Protein AF-A0A0Q9CVW4-F1 (afdb_monomer)

Mean predicted aligned error: 3.72 Å

Radius of gyration: 17.41 Å; Cα contacts (8 Å, |Δi|>4): 355; chains: 1; bounding box: 47×40×44 Å

Foldseek 3Di:
DDDAPLAQLLQLQDPAADPQWALVPQPDPVLSVNQCNSRHSVCLVCLLVDDDLADEDERLLLQQAWWADPVRHIGRPDPSSVPTPRDDPPIDGGGRPDPVRVVSNLVSLVSVLVSCVVSVNLLRAAYELAAFAQAAPVGHGDPNVSRVVSNVSSVVVVVSVVVRHPPLSYDYFDPVQQHWHCVQPVHTGSRHTDPVRVVRRVVSVCVSSPDPSD

Structure (mmCIF, N/CA/C/O backbone):
data_AF-A0A0Q9CVW4-F1
#
_entry.id   AF-A0A0Q9CVW4-F1
#
loop_
_atom_site.group_PDB
_atom_site.id
_atom_site.type_symbol
_atom_site.label_atom_id
_atom_site.label_alt_id
_atom_site.label_comp_id
_atom_site.label_asym_id
_atom_site.label_entity_id
_atom_site.label_seq_id
_atom_site.pdbx_PDB_ins_code
_atom_site.Cartn_x
_atom_site.Cartn_y
_atom_site.Cartn_z
_atom_site.occupancy
_atom_site.B_iso_or_equiv
_atom_site.auth_seq_id
_atom_site.auth_comp_id
_atom_site.auth_asym_id
_atom_site.auth_atom_id
_atom_site.pdbx_PDB_model_num
ATOM 1 N N . MET A 1 1 ? -0.433 -17.943 8.241 1.00 59.19 1 MET A N 1
ATOM 2 C CA . MET A 1 1 ? -0.611 -16.546 7.801 1.00 59.19 1 MET A CA 1
ATOM 3 C C . MET A 1 1 ? 0.328 -16.327 6.633 1.00 59.19 1 MET A C 1
ATOM 5 O O . MET A 1 1 ? 1.534 -16.403 6.838 1.00 59.19 1 MET A O 1
ATOM 9 N N . ASP A 1 2 ? -0.205 -16.178 5.422 1.00 78.44 2 ASP A N 1
ATOM 10 C CA . ASP A 1 2 ? 0.603 -15.714 4.290 1.00 78.44 2 ASP A CA 1
ATOM 11 C C . ASP A 1 2 ? 0.609 -14.181 4.290 1.00 78.44 2 ASP A C 1
ATOM 13 O O . ASP A 1 2 ? -0.355 -13.555 4.733 1.00 78.44 2 ASP A O 1
ATOM 17 N N . TYR A 1 3 ? 1.717 -13.582 3.866 1.00 79.69 3 TYR A N 1
ATOM 18 C CA . TYR A 1 3 ? 1.934 -12.140 3.942 1.00 79.69 3 TYR A CA 1
ATOM 19 C C . TYR A 1 3 ? 2.512 -11.618 2.629 1.00 79.69 3 TYR A C 1
ATOM 21 O O . TYR A 1 3 ? 3.632 -11.963 2.241 1.00 79.69 3 TYR A O 1
ATOM 29 N N . TYR A 1 4 ? 1.735 -10.768 1.961 1.00 83.25 4 TYR A N 1
ATOM 30 C CA . TYR A 1 4 ? 2.136 -10.027 0.772 1.00 83.25 4 TYR A CA 1
ATOM 31 C C . TYR A 1 4 ? 2.305 -8.569 1.169 1.00 83.25 4 TYR A C 1
ATOM 33 O O . TYR A 1 4 ? 1.362 -7.923 1.615 1.00 83.25 4 TYR A O 1
ATOM 41 N N . ALA A 1 5 ? 3.528 -8.075 1.052 1.00 84.06 5 ALA A N 1
ATOM 42 C CA . ALA A 1 5 ? 3.900 -6.727 1.446 1.00 84.06 5 ALA A CA 1
ATOM 43 C C . ALA A 1 5 ? 4.707 -6.077 0.337 1.00 84.06 5 ALA A C 1
ATOM 45 O O . ALA A 1 5 ? 5.211 -6.773 -0.549 1.00 84.06 5 ALA A O 1
ATOM 46 N N . ARG A 1 6 ? 4.873 -4.753 0.413 1.00 84.81 6 ARG A N 1
ATOM 47 C CA . ARG A 1 6 ? 5.715 -4.001 -0.522 1.00 84.81 6 ARG A CA 1
ATOM 48 C C . ARG A 1 6 ? 5.269 -4.137 -1.977 1.00 84.81 6 ARG A C 1
ATOM 50 O O . ARG A 1 6 ? 6.096 -4.045 -2.873 1.00 84.81 6 ARG A O 1
ATOM 57 N N . SER A 1 7 ? 3.972 -4.351 -2.192 1.00 91.50 7 SER A N 1
ATOM 58 C CA . SER A 1 7 ? 3.355 -4.475 -3.512 1.00 91.50 7 SER A CA 1
ATOM 59 C C . SER A 1 7 ? 2.153 -3.537 -3.591 1.00 91.50 7 SER A C 1
ATOM 61 O O . SER A 1 7 ? 1.152 -3.760 -2.914 1.00 91.50 7 SER A O 1
ATOM 63 N N . SER A 1 8 ? 2.255 -2.487 -4.406 1.00 95.62 8 SER A N 1
ATOM 64 C CA . SER A 1 8 ? 1.100 -1.697 -4.841 1.00 95.62 8 SER A CA 1
ATOM 65 C C . SER A 1 8 ? 0.103 -2.612 -5.548 1.00 95.62 8 SER A C 1
ATOM 67 O O . SER A 1 8 ? 0.512 -3.513 -6.283 1.00 95.62 8 SER A O 1
ATOM 69 N N . LEU A 1 9 ? -1.198 -2.358 -5.407 1.00 95.06 9 LEU A N 1
ATOM 70 C CA . LEU A 1 9 ? -2.226 -3.101 -6.132 1.00 95.06 9 LEU A CA 1
ATOM 71 C C . LEU A 1 9 ? -2.051 -2.978 -7.653 1.00 95.06 9 LEU A C 1
ATOM 73 O O . LEU A 1 9 ? -2.323 -3.928 -8.385 1.00 95.06 9 LEU A O 1
ATOM 77 N N . ALA A 1 10 ? -1.540 -1.833 -8.122 1.00 96.38 10 ALA A N 1
ATOM 78 C CA . ALA A 1 10 ? -1.204 -1.618 -9.525 1.00 96.38 10 ALA A CA 1
ATOM 79 C C . ALA A 1 10 ? -0.076 -2.555 -9.984 1.00 96.38 10 ALA A C 1
ATOM 81 O O . ALA A 1 10 ? -0.187 -3.195 -11.026 1.00 96.38 10 ALA A O 1
ATOM 82 N N . SER A 1 11 ? 0.994 -2.675 -9.188 1.00 96.75 11 SER A N 1
ATOM 83 C CA . SER A 1 11 ? 2.113 -3.569 -9.501 1.00 96.75 11 SER A CA 1
ATOM 84 C C . SER A 1 11 ? 1.713 -5.034 -9.377 1.00 96.75 11 SER A C 1
ATOM 86 O O . SER A 1 11 ? 1.996 -5.817 -10.282 1.00 96.75 11 SER A O 1
ATOM 88 N N . ALA A 1 12 ? 1.036 -5.407 -8.290 1.00 94.81 12 ALA A N 1
ATOM 89 C CA . ALA A 1 12 ? 0.674 -6.787 -7.990 1.00 94.81 12 ALA A CA 1
ATOM 90 C C . ALA A 1 12 ? -0.151 -7.422 -9.115 1.00 94.81 12 ALA A C 1
ATOM 92 O O . ALA A 1 12 ? 0.016 -8.606 -9.379 1.00 94.81 12 ALA A O 1
ATOM 93 N N . PHE A 1 13 ? -0.992 -6.634 -9.793 1.00 95.00 13 PHE A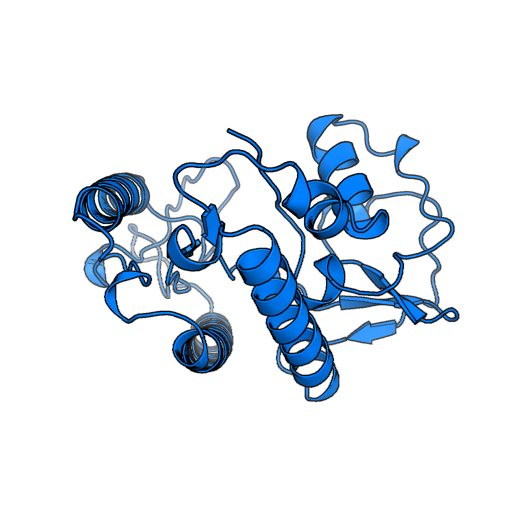 N 1
ATOM 94 C CA . PHE A 1 13 ? -1.906 -7.073 -10.854 1.00 95.00 13 PHE A CA 1
ATOM 95 C C . PHE A 1 13 ? -1.497 -6.647 -12.272 1.00 95.00 13 PHE A C 1
ATOM 97 O O . PHE A 1 13 ? -2.270 -6.848 -13.216 1.00 95.00 13 PHE A O 1
ATOM 104 N N . ALA A 1 14 ? -0.294 -6.093 -12.434 1.00 95.38 14 ALA A N 1
ATOM 105 C CA . ALA A 1 14 ? 0.301 -5.862 -13.745 1.00 95.38 14 ALA A CA 1
ATOM 106 C C . ALA A 1 14 ? 0.574 -7.191 -14.475 1.00 95.38 14 ALA A C 1
ATOM 108 O O . ALA A 1 14 ? 0.654 -8.257 -13.857 1.00 95.38 14 ALA A O 1
ATOM 109 N N . ASP A 1 15 ? 0.739 -7.125 -15.795 1.00 93.94 15 ASP A N 1
ATOM 110 C CA . ASP A 1 15 ? 0.910 -8.322 -16.628 1.00 93.94 15 ASP A CA 1
ATOM 111 C C . ASP A 1 15 ? 2.250 -9.028 -16.382 1.00 93.94 15 ASP A C 1
ATOM 113 O O . ASP A 1 15 ? 2.303 -10.260 -16.303 1.00 93.94 15 ASP A O 1
ATOM 117 N N . HIS A 1 16 ? 3.319 -8.258 -16.172 1.00 95.19 16 HIS A N 1
ATOM 118 C CA . HIS A 1 16 ? 4.644 -8.764 -15.817 1.00 95.19 16 HIS A CA 1
ATOM 119 C C . HIS A 1 16 ? 5.439 -7.755 -14.985 1.00 95.19 16 HIS A C 1
ATOM 121 O O . HIS A 1 16 ? 5.133 -6.562 -14.934 1.00 95.19 16 HIS A O 1
ATOM 127 N N . GLY A 1 17 ? 6.441 -8.259 -14.264 1.00 95.94 17 GLY A N 1
ATOM 128 C CA . GLY A 1 17 ? 7.356 -7.434 -13.482 1.00 95.94 17 GLY A CA 1
ATOM 129 C C . GLY A 1 17 ? 8.529 -6.896 -14.283 1.00 95.94 17 GLY A C 1
ATOM 130 O O . GLY A 1 17 ? 8.731 -7.261 -15.444 1.00 95.94 17 GLY A O 1
ATOM 131 N N . LEU A 1 18 ? 9.318 -6.060 -13.611 1.00 96.75 18 LEU A N 1
ATOM 132 C CA . LEU A 1 18 ? 10.600 -5.572 -14.115 1.00 96.75 18 LEU A CA 1
ATOM 133 C C . LEU A 1 18 ? 11.516 -6.729 -14.523 1.00 96.75 18 LEU A C 1
ATOM 135 O O . LEU A 1 18 ? 11.581 -7.754 -13.839 1.00 96.75 18 LEU A O 1
ATOM 139 N N . GLN A 1 19 ? 12.243 -6.546 -15.619 1.00 93.06 19 GLN A N 1
ATOM 140 C CA . GLN A 1 19 ? 13.220 -7.517 -16.111 1.00 93.06 19 GLN A CA 1
ATOM 141 C C . GLN A 1 19 ? 14.643 -7.194 -15.633 1.00 93.06 19 GLN A C 1
ATOM 143 O O . GLN A 1 19 ? 14.981 -6.041 -15.380 1.00 93.06 19 GLN A O 1
ATOM 148 N N . GLY A 1 20 ? 15.491 -8.223 -15.533 1.00 92.31 20 GLY A N 1
ATOM 149 C CA . GLY A 1 20 ? 16.923 -8.068 -15.235 1.00 92.31 20 GLY A CA 1
ATOM 150 C C . GLY A 1 20 ? 17.273 -7.763 -13.776 1.00 92.31 20 GLY A C 1
ATOM 151 O O . GLY A 1 20 ? 18.440 -7.546 -13.475 1.00 92.31 20 GLY A O 1
ATOM 152 N N . VAL A 1 21 ? 16.292 -7.763 -12.867 1.00 94.75 21 VAL A N 1
ATOM 153 C CA . VAL A 1 21 ? 16.537 -7.558 -11.433 1.00 94.75 21 VAL A CA 1
ATOM 154 C C . VAL A 1 21 ? 17.144 -8.819 -10.812 1.00 94.75 21 VAL A C 1
ATOM 156 O O . VAL A 1 21 ? 16.517 -9.878 -10.788 1.00 94.75 21 VAL A O 1
ATOM 159 N N . GLU A 1 22 ? 18.332 -8.687 -10.231 1.00 94.81 22 GLU A N 1
ATOM 160 C CA . GLU A 1 22 ? 19.063 -9.766 -9.569 1.00 94.81 22 GLU A CA 1
ATOM 161 C C . GLU A 1 22 ? 18.698 -9.825 -8.081 1.00 94.81 22 GLU A C 1
ATOM 163 O O . GLU A 1 22 ? 19.423 -9.358 -7.202 1.00 94.81 22 GLU A O 1
ATOM 168 N N . THR A 1 23 ? 17.553 -10.425 -7.756 1.00 94.19 23 THR A N 1
ATOM 169 C CA . THR A 1 23 ? 17.071 -10.503 -6.362 1.00 94.19 23 THR A CA 1
ATOM 170 C C . THR A 1 23 ? 17.942 -11.386 -5.466 1.00 94.19 23 THR A C 1
ATOM 172 O O . THR A 1 23 ? 17.916 -11.264 -4.237 1.00 94.19 23 THR A O 1
ATOM 175 N N . SER A 1 24 ? 18.777 -12.245 -6.062 1.00 93.19 24 SER A N 1
ATOM 176 C CA . SER A 1 24 ? 19.736 -13.097 -5.353 1.00 93.19 24 SER A CA 1
ATOM 177 C C . SER A 1 24 ? 20.740 -12.309 -4.498 1.00 93.19 24 SER A C 1
ATOM 179 O O . SER A 1 24 ? 21.275 -12.865 -3.532 1.00 93.19 24 SER A O 1
ATOM 181 N N . THR A 1 25 ? 20.932 -11.017 -4.785 1.00 92.69 25 THR A N 1
ATOM 182 C CA . THR A 1 25 ? 21.841 -10.129 -4.051 1.00 92.69 25 THR A CA 1
ATOM 183 C C . THR A 1 25 ? 21.220 -9.556 -2.776 1.00 92.69 25 THR A C 1
ATOM 185 O O . THR A 1 25 ? 21.946 -9.141 -1.875 1.00 92.69 25 THR A O 1
ATOM 188 N N . ILE A 1 26 ? 19.891 -9.634 -2.619 1.00 94.88 26 ILE A N 1
ATOM 189 C CA . ILE A 1 26 ? 19.178 -9.234 -1.398 1.00 94.88 26 ILE A CA 1
ATOM 190 C C . ILE A 1 26 ? 19.474 -10.263 -0.291 1.00 94.88 26 ILE A C 1
ATOM 192 O O . ILE A 1 26 ? 18.988 -11.398 -0.387 1.00 94.88 26 ILE A O 1
ATOM 196 N N . PRO A 1 27 ? 20.222 -9.925 0.782 1.00 93.25 27 PRO A N 1
ATOM 197 C CA . PRO A 1 27 ? 20.704 -10.930 1.736 1.00 93.25 27 PRO A CA 1
ATOM 198 C C . PRO A 1 27 ? 19.592 -11.551 2.579 1.00 93.25 27 PRO A C 1
ATOM 200 O O . PRO A 1 27 ? 19.642 -12.733 2.908 1.00 93.25 27 PRO A O 1
ATOM 203 N N . SER A 1 28 ? 18.578 -10.759 2.936 1.00 94.88 28 SER A N 1
ATOM 204 C CA . SER A 1 28 ? 17.452 -11.229 3.738 1.00 94.88 28 SER A CA 1
ATOM 205 C C . SER A 1 28 ? 16.512 -12.084 2.882 1.00 94.88 28 SER A C 1
ATOM 207 O O . SER A 1 28 ? 15.892 -11.555 1.954 1.00 94.88 28 SER A O 1
ATOM 209 N N . PRO A 1 29 ? 16.309 -13.377 3.211 1.00 93.94 29 PRO A N 1
ATOM 210 C CA . PRO A 1 29 ? 15.397 -14.236 2.458 1.00 93.94 29 PRO A CA 1
ATOM 211 C C . PRO A 1 29 ? 13.956 -13.722 2.479 1.00 93.94 29 PRO A C 1
ATOM 213 O O . PRO A 1 29 ? 13.207 -13.929 1.531 1.00 93.94 29 PRO A O 1
ATOM 216 N N . PHE A 1 30 ? 13.558 -13.053 3.564 1.00 92.44 30 PHE A N 1
ATOM 217 C CA . PHE A 1 30 ? 12.243 -12.432 3.666 1.00 92.44 30 PHE A CA 1
ATOM 218 C C . PHE A 1 30 ? 12.100 -11.264 2.685 1.00 92.44 30 PHE A C 1
ATOM 220 O O . PHE A 1 30 ? 11.143 -11.234 1.919 1.00 92.44 30 PHE A O 1
ATOM 227 N N . GLN A 1 31 ? 13.073 -10.350 2.660 1.00 94.12 31 GLN A N 1
ATOM 228 C CA . GLN A 1 31 ? 13.077 -9.209 1.740 1.00 94.12 31 GLN A CA 1
ATOM 229 C C . GLN A 1 31 ? 13.141 -9.639 0.280 1.00 94.12 31 GLN A C 1
ATOM 231 O O . GLN A 1 31 ? 12.387 -9.125 -0.540 1.00 94.12 31 GLN A O 1
ATOM 236 N N . ARG A 1 32 ? 13.971 -10.640 -0.017 1.00 95.38 32 ARG A N 1
ATOM 237 C CA . ARG A 1 32 ? 14.065 -11.240 -1.345 1.00 95.38 32 ARG A CA 1
ATOM 238 C C . ARG A 1 32 ? 12.718 -11.779 -1.815 1.00 95.38 32 ARG A C 1
ATOM 240 O O . ARG A 1 32 ? 12.245 -11.378 -2.868 1.00 95.38 32 ARG A O 1
ATOM 247 N N . ARG A 1 33 ? 12.049 -12.589 -0.982 1.00 93.81 33 ARG A N 1
ATOM 248 C CA . ARG A 1 33 ? 10.714 -13.120 -1.299 1.00 93.81 33 ARG A CA 1
ATOM 249 C C . ARG A 1 33 ? 9.677 -12.026 -1.545 1.00 93.81 33 ARG A C 1
ATOM 251 O O . ARG A 1 33 ? 8.788 -12.247 -2.355 1.00 93.81 33 ARG A O 1
ATOM 258 N N . MET A 1 34 ? 9.752 -10.882 -0.859 1.00 93.50 34 MET A N 1
ATOM 259 C CA . MET A 1 34 ? 8.837 -9.764 -1.130 1.00 93.50 34 MET A CA 1
ATOM 260 C C . MET A 1 34 ? 9.035 -9.215 -2.547 1.00 93.50 34 MET A C 1
ATOM 262 O O . MET A 1 34 ? 8.057 -9.053 -3.271 1.00 93.50 34 MET A O 1
ATOM 266 N N . VAL A 1 35 ? 10.287 -8.987 -2.954 1.00 95.56 35 VAL A N 1
ATOM 267 C CA . VAL A 1 35 ? 10.609 -8.491 -4.301 1.00 95.56 35 VAL A CA 1
ATOM 268 C C . VAL A 1 35 ? 10.252 -9.529 -5.364 1.00 95.56 35 VAL A C 1
ATOM 270 O O . VAL A 1 35 ? 9.582 -9.193 -6.335 1.00 95.56 35 VAL A O 1
ATOM 273 N N . ASP A 1 36 ? 10.611 -10.797 -5.149 1.00 95.06 36 ASP A N 1
ATOM 274 C CA . ASP A 1 36 ? 10.265 -11.891 -6.064 1.00 95.06 36 ASP A CA 1
ATOM 275 C C . ASP A 1 36 ? 8.746 -12.010 -6.250 1.00 95.06 36 ASP A C 1
ATOM 277 O O . ASP A 1 36 ? 8.269 -12.164 -7.371 1.00 95.06 36 ASP A O 1
ATOM 281 N N . ARG A 1 37 ? 7.966 -11.891 -5.165 1.00 93.88 37 ARG A N 1
ATOM 282 C CA . ARG A 1 37 ? 6.496 -11.940 -5.214 1.00 93.88 37 ARG A CA 1
ATOM 283 C C . ARG A 1 37 ? 5.899 -10.801 -6.037 1.00 93.88 37 ARG A C 1
ATOM 285 O O . ARG A 1 37 ? 5.002 -11.064 -6.841 1.00 93.88 37 ARG A O 1
ATOM 292 N N . ASP A 1 38 ? 6.395 -9.578 -5.856 1.00 95.75 38 ASP A N 1
ATOM 293 C CA . ASP A 1 38 ? 5.939 -8.404 -6.609 1.00 95.75 38 ASP A CA 1
ATOM 294 C C . ASP A 1 38 ? 6.323 -8.504 -8.092 1.00 95.75 38 ASP A C 1
ATOM 296 O O . ASP A 1 38 ? 5.467 -8.351 -8.961 1.00 95.75 38 ASP A O 1
ATOM 300 N N . LEU A 1 39 ? 7.581 -8.823 -8.412 1.00 95.62 39 LEU A N 1
ATOM 301 C CA . LEU A 1 39 ? 8.049 -8.911 -9.801 1.00 95.62 39 LEU A CA 1
ATOM 302 C C . LEU A 1 39 ? 7.475 -10.132 -10.536 1.00 95.62 39 LEU A C 1
ATOM 304 O O . LEU A 1 39 ? 7.091 -10.039 -11.700 1.00 95.62 39 LEU A O 1
ATOM 308 N N . GLY A 1 40 ? 7.342 -11.265 -9.850 1.00 95.00 40 GLY A N 1
ATOM 309 C CA . GLY A 1 40 ? 6.750 -12.485 -10.399 1.00 95.00 40 GLY A CA 1
ATOM 310 C C . GLY A 1 40 ? 5.221 -12.460 -10.485 1.00 95.00 40 GLY A C 1
ATOM 311 O O . GLY A 1 40 ? 4.636 -13.389 -11.045 1.00 95.00 40 GLY A O 1
ATOM 312 N N . LYS A 1 41 ? 4.568 -11.410 -9.960 1.00 94.25 41 LYS A N 1
ATOM 313 C CA . LYS A 1 41 ? 3.101 -11.248 -9.928 1.00 94.25 41 LYS A CA 1
ATOM 314 C C . LYS A 1 41 ? 2.396 -12.431 -9.258 1.00 94.25 41 LYS A C 1
ATOM 316 O O . LYS A 1 41 ? 1.326 -12.864 -9.678 1.00 94.25 41 LYS A O 1
ATOM 321 N N . HIS A 1 42 ? 3.023 -12.965 -8.213 1.00 87.31 42 HIS A N 1
ATOM 322 C CA . HIS A 1 42 ? 2.585 -14.194 -7.553 1.00 87.31 42 HIS A CA 1
ATOM 323 C C . HIS A 1 42 ? 1.225 -14.040 -6.872 1.00 87.31 42 HIS A C 1
ATOM 325 O O . HIS A 1 42 ? 0.410 -14.947 -6.945 1.00 87.31 42 HIS A O 1
ATOM 331 N N . PHE A 1 43 ? 0.935 -12.867 -6.298 1.00 82.00 43 PHE A N 1
ATOM 332 C CA . PHE A 1 43 ? -0.280 -12.656 -5.507 1.00 82.00 43 PHE A CA 1
ATOM 333 C C . PHE A 1 43 ? -1.569 -13.098 -6.215 1.00 82.00 43 PHE A C 1
ATOM 335 O O . PHE A 1 43 ? -2.365 -13.821 -5.628 1.00 82.00 43 PHE A O 1
ATOM 342 N N . TRP A 1 44 ? -1.788 -12.686 -7.467 1.00 79.75 44 TRP A N 1
ATOM 343 C CA . TRP A 1 44 ? -3.023 -13.046 -8.168 1.00 79.75 44 TRP A CA 1
ATOM 344 C C . TRP A 1 44 ? -2.981 -14.439 -8.788 1.00 79.75 44 TRP A C 1
ATOM 346 O O . TRP A 1 44 ? -4.023 -15.077 -8.890 1.00 79.75 44 TRP A O 1
ATOM 356 N N . ARG A 1 45 ? -1.793 -14.926 -9.167 1.00 82.19 45 ARG A N 1
ATOM 357 C CA . ARG A 1 45 ? -1.613 -16.296 -9.669 1.00 82.19 45 ARG A CA 1
ATOM 358 C C . ARG A 1 45 ? -1.931 -17.323 -8.589 1.00 82.19 45 ARG A C 1
ATOM 360 O O . ARG A 1 45 ? -2.564 -18.330 -8.878 1.00 82.19 45 ARG A O 1
ATOM 367 N N . ASP A 1 46 ? -1.549 -17.012 -7.357 1.00 83.88 46 ASP A N 1
ATOM 368 C CA . ASP A 1 46 ? -1.734 -17.883 -6.205 1.00 83.88 46 ASP A CA 1
ATOM 369 C C . ASP A 1 46 ? -3.138 -17.716 -5.587 1.00 83.88 46 ASP A C 1
ATOM 371 O O . ASP A 1 46 ? -3.573 -18.570 -4.818 1.00 83.88 46 ASP A O 1
ATOM 375 N N . LEU A 1 47 ? -3.883 -16.649 -5.930 1.00 82.12 47 LEU A N 1
ATOM 376 C CA . LEU A 1 47 ? -5.171 -16.309 -5.302 1.00 82.12 47 LEU A CA 1
ATOM 377 C C . LEU A 1 47 ? -6.225 -17.416 -5.442 1.00 82.12 47 LEU A C 1
ATOM 379 O O . LEU A 1 47 ? -7.028 -17.600 -4.530 1.00 82.12 47 LEU A O 1
ATOM 383 N N . ALA A 1 48 ? -6.211 -18.164 -6.548 1.00 80.31 48 ALA A N 1
ATOM 384 C CA . ALA A 1 48 ? -7.123 -19.288 -6.771 1.00 80.31 48 ALA A CA 1
ATOM 385 C C . ALA A 1 48 ? -6.932 -20.425 -5.748 1.00 80.31 48 ALA A C 1
ATOM 387 O O . ALA A 1 48 ? -7.892 -21.116 -5.408 1.00 80.31 48 ALA A O 1
ATOM 388 N N . ASP A 1 49 ? -5.716 -20.579 -5.223 1.00 85.75 49 ASP A N 1
ATOM 389 C CA . ASP A 1 49 ? -5.355 -21.622 -4.262 1.00 85.75 49 ASP A CA 1
ATOM 390 C C . ASP A 1 49 ? -5.405 -21.124 -2.805 1.00 85.75 49 ASP A C 1
ATOM 392 O O . ASP A 1 49 ? -5.254 -21.906 -1.860 1.00 85.75 49 ASP A O 1
ATOM 396 N N . VAL A 1 50 ? -5.646 -19.825 -2.587 1.00 85.94 50 VAL A N 1
ATOM 397 C CA . VAL A 1 50 ? -5.684 -19.229 -1.247 1.00 85.94 50 VAL A CA 1
ATOM 398 C C . VAL A 1 50 ? -6.870 -19.764 -0.447 1.00 85.94 50 VAL A C 1
ATOM 400 O O . VAL A 1 50 ? -8.036 -19.505 -0.739 1.00 85.94 50 VAL A O 1
ATOM 403 N N . GLN A 1 51 ? -6.557 -20.440 0.658 1.00 86.62 51 GLN A N 1
ATOM 404 C CA . GLN A 1 51 ? -7.511 -20.777 1.712 1.00 86.62 51 GLN A CA 1
ATOM 405 C C . GLN A 1 51 ? -7.319 -19.809 2.882 1.00 86.62 51 GLN A C 1
ATOM 407 O O . GLN A 1 51 ? -6.383 -19.947 3.670 1.00 86.62 51 GLN A O 1
ATOM 412 N N . ALA A 1 52 ? -8.186 -18.802 2.979 1.00 88.56 52 ALA A N 1
ATOM 413 C CA . ALA A 1 52 ? -8.128 -17.795 4.037 1.00 88.56 52 ALA A CA 1
ATOM 414 C C . ALA A 1 52 ? -9.520 -17.478 4.582 1.00 88.56 52 ALA A C 1
ATOM 416 O O . ALA A 1 52 ? -10.445 -17.281 3.799 1.00 88.56 52 ALA A O 1
ATOM 417 N N . ASP A 1 53 ? -9.670 -17.366 5.901 1.00 90.38 53 ASP A N 1
ATOM 418 C CA . ASP A 1 53 ? -10.917 -16.901 6.538 1.00 90.38 53 ASP A CA 1
ATOM 419 C C . ASP A 1 53 ? -11.118 -15.383 6.366 1.00 90.38 53 ASP A C 1
ATOM 421 O O . ASP A 1 53 ? -12.244 -14.863 6.322 1.00 90.38 53 ASP A O 1
ATOM 425 N N . VAL A 1 54 ? -9.994 -14.668 6.250 1.00 92.81 54 VAL A N 1
ATOM 426 C CA . VAL A 1 54 ? -9.897 -13.211 6.166 1.00 92.81 54 VAL A CA 1
ATOM 427 C C . VAL A 1 54 ? -8.724 -12.829 5.264 1.00 92.81 54 VAL A C 1
ATOM 429 O O . VAL A 1 54 ? -7.636 -13.389 5.384 1.00 92.81 54 VAL A O 1
ATOM 432 N N . ILE A 1 55 ? -8.934 -11.840 4.399 1.00 94.06 55 ILE A N 1
ATOM 433 C CA . ILE A 1 55 ? -7.902 -11.198 3.581 1.00 94.06 55 ILE A CA 1
ATOM 434 C C . ILE A 1 55 ? -7.848 -9.733 3.992 1.00 94.06 55 ILE A C 1
ATOM 436 O O . ILE A 1 55 ? -8.787 -8.987 3.730 1.00 94.06 55 ILE A O 1
ATOM 440 N N . VAL A 1 56 ? -6.761 -9.313 4.635 1.00 95.88 56 VAL A N 1
ATOM 441 C CA . VAL A 1 56 ? -6.579 -7.907 5.009 1.00 95.88 56 VAL A CA 1
ATOM 442 C C . VAL A 1 56 ? -5.897 -7.160 3.867 1.00 95.88 56 VAL A C 1
ATOM 444 O O . VAL A 1 56 ? -4.800 -7.529 3.458 1.00 95.88 56 VAL A O 1
ATOM 447 N N . VAL A 1 57 ? -6.539 -6.102 3.374 1.00 96.50 57 VAL A N 1
ATOM 448 C CA . VAL A 1 57 ? -5.986 -5.188 2.368 1.00 96.50 57 VAL A CA 1
ATOM 449 C C . VAL A 1 57 ? -5.600 -3.883 3.049 1.00 96.50 57 VAL A C 1
ATOM 451 O O . VAL A 1 57 ? -6.451 -3.202 3.621 1.00 96.50 57 VAL A O 1
ATOM 454 N N . ASP A 1 58 ? -4.323 -3.527 2.966 1.00 96.44 58 ASP A N 1
ATOM 455 C CA . ASP A 1 58 ? -3.771 -2.266 3.456 1.00 96.44 58 ASP A CA 1
ATOM 456 C C . ASP A 1 58 ? -3.172 -1.497 2.273 1.00 96.44 58 ASP A C 1
ATOM 458 O O . ASP A 1 58 ? -2.387 -2.047 1.503 1.00 96.44 58 ASP A O 1
ATOM 462 N N . LEU A 1 59 ? -3.564 -0.232 2.112 1.00 97.31 59 LEU A N 1
ATOM 463 C CA . LEU A 1 59 ? -3.125 0.617 1.003 1.00 97.31 59 LEU A CA 1
ATOM 464 C C . LEU A 1 59 ? -1.928 1.511 1.361 1.00 97.31 59 LEU A C 1
ATOM 466 O O . LEU A 1 59 ? -1.552 2.382 0.579 1.00 97.31 59 LEU A O 1
ATOM 470 N N . VAL A 1 60 ? -1.308 1.333 2.530 1.00 94.00 60 VAL A N 1
ATOM 471 C CA . VAL A 1 60 ? -0.208 2.191 2.992 1.00 94.00 60 VAL A CA 1
ATOM 472 C C . VAL A 1 60 ? 0.995 2.194 2.043 1.00 94.00 60 VAL A C 1
ATOM 474 O O . VAL A 1 60 ? 1.646 3.227 1.882 1.00 94.00 60 VAL A O 1
ATOM 477 N N . ASP A 1 61 ? 1.274 1.066 1.386 1.00 92.94 61 ASP A N 1
ATOM 478 C CA . ASP A 1 61 ? 2.410 0.910 0.471 1.00 92.94 61 ASP A CA 1
ATOM 479 C C . ASP A 1 61 ? 2.158 1.542 -0.914 1.00 92.94 61 ASP A C 1
ATOM 481 O O . ASP A 1 61 ? 3.110 1.761 -1.663 1.00 92.94 61 ASP A O 1
ATOM 485 N N . GLU A 1 62 ? 0.928 1.974 -1.226 1.00 96.44 62 GLU A N 1
ATOM 486 C CA . GLU A 1 62 ? 0.634 2.765 -2.437 1.00 96.44 62 GLU A CA 1
ATOM 487 C C . GLU A 1 62 ? 1.421 4.087 -2.474 1.00 96.44 62 GLU A C 1
ATOM 489 O O . GLU A 1 62 ? 1.660 4.664 -3.536 1.00 96.44 62 GLU A O 1
ATOM 494 N N . ARG A 1 63 ? 1.930 4.525 -1.313 1.00 94.31 63 ARG A N 1
ATOM 495 C CA . ARG A 1 63 ? 2.856 5.656 -1.155 1.00 94.31 63 ARG A CA 1
ATOM 496 C C . ARG A 1 63 ? 4.126 5.572 -2.000 1.00 94.31 63 ARG A C 1
ATOM 498 O O . ARG A 1 63 ? 4.806 6.581 -2.169 1.00 94.31 63 ARG A O 1
ATOM 505 N N . TYR A 1 64 ? 4.509 4.378 -2.448 1.00 95.06 64 TYR A N 1
ATOM 506 C CA . TYR A 1 64 ? 5.757 4.181 -3.180 1.00 95.06 64 TYR A CA 1
ATOM 507 C C . TYR A 1 64 ? 5.641 4.585 -4.655 1.00 95.06 64 TYR A C 1
ATOM 509 O O . TYR A 1 64 ? 6.625 5.064 -5.232 1.00 95.06 64 TYR A O 1
ATOM 517 N N . GLY A 1 65 ? 4.443 4.480 -5.237 1.00 96.81 65 GLY A N 1
ATOM 518 C CA . GLY A 1 65 ? 4.224 4.658 -6.669 1.00 96.81 65 GLY A CA 1
ATOM 519 C C . GLY A 1 65 ? 4.670 3.410 -7.422 1.00 96.81 65 GLY A C 1
ATOM 520 O O . GLY A 1 65 ? 4.576 2.306 -6.887 1.00 96.81 65 GLY A O 1
ATOM 521 N N . LEU A 1 66 ? 5.173 3.578 -8.645 1.00 98.19 66 LEU A N 1
ATOM 522 C CA . LEU A 1 66 ? 5.623 2.462 -9.484 1.00 98.19 66 LEU A CA 1
ATOM 523 C C . LEU A 1 66 ? 6.965 2.767 -10.151 1.00 98.19 66 LEU A C 1
ATOM 525 O O . LEU A 1 66 ? 7.301 3.925 -10.407 1.00 98.19 66 LEU A O 1
ATOM 529 N N . LEU A 1 67 ? 7.704 1.709 -10.459 1.00 97.88 67 LEU A N 1
ATOM 530 C CA . LEU A 1 67 ? 8.756 1.687 -11.467 1.00 97.88 67 LEU A CA 1
ATOM 531 C C . LEU A 1 67 ? 8.233 0.951 -12.692 1.00 97.88 67 LEU A C 1
ATOM 533 O O . LEU A 1 67 ? 7.559 -0.070 -12.546 1.00 97.88 67 LEU A O 1
ATOM 537 N N . VAL A 1 68 ? 8.569 1.462 -13.871 1.00 97.69 68 VAL A N 1
ATOM 538 C CA . VAL A 1 68 ? 8.200 0.877 -15.158 1.00 97.69 68 VAL A CA 1
ATOM 539 C C . VAL A 1 68 ? 9.441 0.783 -16.042 1.00 97.69 68 VAL A C 1
ATOM 541 O O . VAL A 1 68 ? 10.170 1.767 -16.169 1.00 97.69 68 VAL A O 1
ATOM 544 N N . ASP A 1 69 ? 9.700 -0.388 -16.622 1.00 95.69 69 ASP A N 1
ATOM 545 C CA . ASP A 1 69 ? 10.793 -0.582 -17.585 1.00 95.69 69 ASP A CA 1
ATOM 546 C C . ASP A 1 69 ? 10.361 -0.310 -19.041 1.00 95.69 69 ASP A C 1
ATOM 548 O O . ASP A 1 69 ? 9.188 -0.077 -19.343 1.00 95.69 69 ASP A O 1
ATOM 552 N N . ASP A 1 70 ? 11.320 -0.333 -19.968 1.00 92.38 70 ASP A N 1
ATOM 553 C CA . ASP A 1 70 ? 11.106 -0.116 -21.407 1.00 92.38 70 ASP A CA 1
ATOM 554 C C . ASP A 1 70 ? 10.230 -1.197 -22.070 1.00 92.38 70 ASP A C 1
ATOM 556 O O . ASP A 1 70 ? 9.685 -0.997 -23.157 1.00 92.38 70 ASP A O 1
ATOM 560 N N . ARG A 1 71 ? 10.043 -2.332 -21.391 1.00 91.69 71 ARG A N 1
ATOM 561 C CA . ARG A 1 71 ? 9.181 -3.449 -21.790 1.00 91.69 71 ARG A CA 1
ATOM 562 C C . ARG A 1 71 ? 7.835 -3.418 -21.074 1.00 91.69 71 ARG A C 1
ATOM 564 O O . ARG A 1 71 ? 7.107 -4.409 -21.122 1.00 91.69 71 ARG A O 1
ATOM 571 N N . SER A 1 72 ? 7.482 -2.301 -20.433 1.00 93.69 72 SER A N 1
ATOM 572 C CA . SER A 1 72 ? 6.239 -2.129 -19.666 1.00 93.69 72 SER A CA 1
ATOM 573 C C . SER A 1 72 ? 6.100 -3.070 -18.459 1.00 93.69 72 SER A C 1
ATOM 575 O O . SER A 1 72 ? 4.994 -3.269 -17.958 1.00 93.69 72 SER A O 1
ATOM 577 N N . GLY A 1 73 ? 7.199 -3.656 -17.983 1.00 96.44 73 GLY A N 1
ATOM 578 C CA . GLY A 1 73 ? 7.245 -4.369 -16.712 1.00 96.44 73 GLY A CA 1
ATOM 579 C C . GLY A 1 73 ? 7.069 -3.392 -15.558 1.00 96.44 73 GLY A C 1
ATOM 580 O O . GLY A 1 73 ? 7.563 -2.270 -15.622 1.00 96.44 73 GLY A O 1
ATOM 581 N N . VAL A 1 74 ? 6.358 -3.803 -14.505 1.00 97.56 74 VAL A N 1
ATOM 582 C CA . VAL A 1 74 ? 6.014 -2.925 -13.373 1.00 97.56 74 VAL A CA 1
ATOM 583 C C . VAL A 1 74 ? 6.561 -3.484 -12.064 1.00 97.56 74 VAL A C 1
ATOM 585 O O . VAL A 1 74 ? 6.465 -4.684 -11.811 1.00 97.56 74 VAL A O 1
ATOM 588 N N . GLY A 1 75 ? 7.096 -2.626 -11.201 1.00 97.25 75 GLY A N 1
ATOM 589 C CA . GLY A 1 75 ? 7.497 -2.990 -9.842 1.00 97.25 75 GLY A CA 1
ATOM 590 C C . GLY A 1 75 ? 7.175 -1.890 -8.841 1.00 97.25 75 GLY A C 1
ATOM 591 O O . GLY A 1 75 ? 7.198 -0.704 -9.166 1.00 97.25 75 GLY A O 1
ATOM 592 N N . THR A 1 76 ? 6.897 -2.265 -7.600 1.00 97.38 76 THR A N 1
ATOM 593 C CA . THR A 1 76 ? 6.745 -1.314 -6.498 1.00 97.38 76 THR A CA 1
ATOM 594 C C . THR A 1 76 ? 8.139 -0.924 -5.998 1.00 97.38 76 THR A C 1
ATOM 596 O O . THR A 1 76 ? 8.890 -1.821 -5.611 1.00 97.38 76 THR A O 1
ATOM 599 N N . PRO A 1 77 ? 8.517 0.374 -5.952 1.00 96.50 77 PRO A N 1
ATOM 600 C CA . PRO A 1 77 ? 9.845 0.830 -5.519 1.00 96.50 77 PRO A CA 1
ATOM 601 C C . PRO A 1 77 ? 10.029 0.708 -3.999 1.00 96.50 77 PRO A C 1
ATOM 603 O O . PRO A 1 77 ? 10.205 1.689 -3.276 1.00 96.50 77 PRO A O 1
ATOM 606 N N . SER A 1 78 ? 9.973 -0.523 -3.502 1.00 94.69 78 SER A N 1
ATOM 607 C CA . SER A 1 78 ? 10.304 -0.869 -2.130 1.00 94.69 78 SER A CA 1
ATOM 608 C C . SER A 1 78 ? 11.790 -0.641 -1.869 1.00 94.69 78 SER A C 1
ATOM 610 O O . SER A 1 78 ? 12.620 -0.679 -2.778 1.00 94.69 78 SER A O 1
ATOM 612 N N . ALA A 1 79 ? 12.153 -0.414 -0.608 1.00 92.75 79 ALA A N 1
ATOM 613 C CA . ALA A 1 79 ? 13.552 -0.200 -0.250 1.00 92.75 79 ALA A CA 1
ATOM 614 C C . ALA A 1 79 ? 14.410 -1.449 -0.527 1.00 92.75 79 ALA A C 1
ATOM 616 O O . ALA A 1 79 ? 15.622 -1.351 -0.693 1.00 92.75 79 ALA A O 1
ATOM 617 N N . GLU A 1 80 ? 13.793 -2.626 -0.525 1.00 94.19 80 GLU A N 1
ATOM 618 C CA . GLU A 1 80 ? 14.383 -3.902 -0.903 1.00 94.19 80 GLU A CA 1
ATOM 619 C C . GLU A 1 80 ? 14.656 -3.969 -2.403 1.00 94.19 80 GLU A C 1
ATOM 621 O O . GLU A 1 80 ? 15.788 -4.250 -2.788 1.00 94.19 80 GLU A O 1
ATOM 626 N N . LEU A 1 81 ? 13.648 -3.658 -3.230 1.00 95.38 81 LEU A N 1
ATOM 627 C CA . LEU A 1 81 ? 13.805 -3.629 -4.681 1.00 95.38 81 LEU A CA 1
ATOM 628 C C . LEU A 1 81 ? 14.892 -2.636 -5.067 1.00 95.38 81 LEU A C 1
ATOM 630 O O . LEU A 1 81 ? 15.796 -3.019 -5.782 1.00 95.38 81 LEU A O 1
ATOM 634 N N . LEU A 1 82 ? 14.859 -1.407 -4.543 1.00 94.00 82 LEU A N 1
ATOM 635 C CA . LEU A 1 82 ? 15.817 -0.346 -4.888 1.00 94.00 82 LEU A CA 1
ATOM 636 C C . LEU A 1 82 ? 17.272 -0.636 -4.475 1.00 94.00 82 LEU A C 1
ATOM 638 O O . LEU A 1 82 ? 18.166 0.116 -4.855 1.00 94.00 82 LEU A O 1
ATOM 642 N N . ARG A 1 83 ? 17.516 -1.679 -3.674 1.00 91.06 83 ARG A N 1
ATOM 643 C CA . ARG A 1 83 ? 18.861 -2.142 -3.297 1.00 91.06 83 ARG A CA 1
ATOM 644 C C . ARG A 1 83 ? 19.294 -3.404 -4.041 1.00 91.06 83 ARG A C 1
ATOM 646 O O . ARG A 1 83 ? 20.407 -3.862 -3.806 1.00 91.06 83 ARG A O 1
ATOM 653 N N . ALA A 1 84 ? 18.420 -3.994 -4.854 1.00 93.56 84 ALA A N 1
ATOM 654 C CA . ALA A 1 84 ? 18.776 -5.132 -5.685 1.00 93.56 84 ALA A CA 1
ATOM 655 C C . ALA A 1 84 ? 19.755 -4.703 -6.785 1.00 93.56 84 ALA A C 1
ATOM 657 O O . ALA A 1 84 ? 19.742 -3.555 -7.233 1.00 93.56 84 ALA A O 1
ATOM 658 N N . ASP A 1 85 ? 20.573 -5.644 -7.245 1.00 93.38 85 ASP A N 1
ATOM 659 C CA . ASP A 1 85 ? 21.430 -5.408 -8.405 1.00 93.38 85 ASP A CA 1
ATOM 660 C C . ASP A 1 85 ? 20.642 -5.634 -9.706 1.00 93.38 85 ASP A C 1
ATOM 662 O O . ASP A 1 85 ? 19.527 -6.161 -9.704 1.00 93.38 85 ASP A O 1
ATOM 666 N N . GLY A 1 86 ? 21.204 -5.202 -10.837 1.00 91.19 86 GLY A N 1
ATOM 667 C CA . GLY A 1 86 ? 20.606 -5.412 -12.164 1.00 91.19 86 GLY A CA 1
ATOM 668 C C . GLY A 1 86 ? 19.409 -4.510 -12.492 1.00 91.19 86 GLY A C 1
ATOM 669 O O . GLY A 1 86 ? 18.886 -4.559 -13.603 1.00 91.19 86 GLY A O 1
ATOM 670 N N . ILE A 1 87 ? 19.001 -3.632 -11.569 1.00 90.56 87 ILE A N 1
ATOM 671 C CA . ILE A 1 87 ? 17.990 -2.604 -11.838 1.00 90.56 87 ILE A CA 1
ATOM 672 C C . ILE A 1 87 ? 18.484 -1.697 -12.969 1.00 90.56 87 ILE A C 1
ATOM 674 O O . ILE A 1 87 ? 19.553 -1.093 -12.872 1.00 90.56 87 ILE A O 1
ATOM 678 N N . SER A 1 88 ? 17.683 -1.580 -14.029 1.00 90.06 88 SER A N 1
ATOM 679 C CA . SER A 1 88 ? 17.981 -0.669 -15.133 1.00 90.06 88 SER A CA 1
ATOM 680 C C . SER A 1 88 ? 18.068 0.786 -14.638 1.00 90.06 88 SER A C 1
ATOM 682 O O . SER A 1 88 ? 17.207 1.223 -13.868 1.00 90.06 88 SER A O 1
ATOM 684 N N . PRO A 1 89 ? 19.060 1.577 -15.082 1.00 86.88 89 PRO A N 1
ATOM 685 C CA . PRO A 1 89 ? 19.107 3.006 -14.775 1.00 86.88 89 PRO A CA 1
ATOM 686 C C . PRO A 1 89 ? 17.983 3.797 -15.466 1.00 86.88 89 PRO A C 1
ATOM 688 O O . PRO A 1 89 ? 17.652 4.891 -15.017 1.00 86.88 89 PRO A O 1
ATOM 691 N N . ASP A 1 90 ? 17.376 3.236 -16.516 1.00 91.12 90 ASP A N 1
ATOM 692 C CA . ASP A 1 90 ? 16.379 3.905 -17.360 1.00 91.12 90 ASP A CA 1
ATOM 693 C C . ASP A 1 90 ? 14.930 3.636 -16.916 1.00 91.12 90 ASP A C 1
ATOM 695 O O . ASP A 1 90 ? 13.984 3.881 -17.666 1.00 91.12 90 ASP A O 1
ATOM 699 N N . LEU A 1 91 ? 14.726 3.122 -15.697 1.00 94.88 91 LEU A N 1
ATOM 700 C CA . LEU A 1 91 ? 13.380 2.907 -15.167 1.00 94.88 91 LEU A CA 1
ATOM 701 C C . LEU A 1 91 ? 12.618 4.226 -15.039 1.00 94.88 91 LEU A C 1
ATOM 703 O O . LEU A 1 91 ? 13.065 5.186 -14.406 1.00 94.88 91 LEU A O 1
ATOM 707 N N . HIS A 1 92 ? 11.401 4.239 -15.569 1.00 95.88 92 HIS A N 1
ATOM 708 C CA . HIS A 1 92 ? 10.483 5.345 -15.393 1.00 95.88 92 HIS A CA 1
ATOM 709 C C . HIS A 1 92 ? 9.791 5.250 -14.031 1.00 95.88 92 HIS A C 1
ATOM 711 O O . HIS A 1 92 ? 9.208 4.222 -13.681 1.00 95.88 92 HIS A O 1
ATOM 717 N N . ARG A 1 93 ? 9.815 6.343 -13.262 1.00 97.00 93 ARG A N 1
ATOM 718 C CA . ARG A 1 93 ? 9.105 6.430 -11.985 1.00 97.00 93 ARG A CA 1
ATOM 719 C C . ARG A 1 93 ? 7.735 7.070 -12.165 1.00 97.00 93 ARG A C 1
ATOM 721 O O . ARG A 1 93 ? 7.639 8.254 -12.479 1.00 97.00 93 ARG A O 1
ATOM 728 N N . VAL A 1 94 ? 6.691 6.313 -11.845 1.00 98.06 94 VAL A N 1
ATOM 729 C CA . VAL A 1 94 ? 5.317 6.813 -11.788 1.00 98.06 94 VAL A CA 1
ATOM 730 C C . VAL A 1 94 ? 5.026 7.293 -10.369 1.00 98.06 94 VAL A C 1
ATOM 732 O O . VAL A 1 94 ? 5.102 6.532 -9.400 1.00 98.06 94 VAL A O 1
ATOM 735 N N . VAL A 1 95 ? 4.724 8.582 -10.245 1.00 97.50 95 VAL A N 1
ATOM 736 C CA . VAL A 1 95 ? 4.497 9.253 -8.959 1.00 97.50 95 VAL A CA 1
ATOM 737 C C . VAL A 1 95 ? 3.166 8.791 -8.339 1.00 97.50 95 VAL A C 1
ATOM 739 O O . VAL A 1 95 ? 2.164 8.755 -9.053 1.00 97.50 95 VAL A O 1
ATOM 742 N N . PRO A 1 96 ? 3.112 8.481 -7.027 1.00 96.56 96 PRO A N 1
ATOM 743 C CA . PRO A 1 96 ? 1.856 8.177 -6.342 1.00 96.56 96 PRO A CA 1
ATOM 744 C C . PRO A 1 96 ? 0.802 9.263 -6.578 1.00 96.56 96 PRO A C 1
ATOM 746 O O . PRO A 1 96 ? 1.093 10.453 -6.471 1.00 96.56 96 PRO A O 1
ATOM 749 N N . GLY A 1 97 ? -0.426 8.856 -6.890 1.00 97.06 97 GLY A N 1
ATOM 750 C CA . GLY A 1 97 ? -1.546 9.772 -7.122 1.00 97.06 97 GLY A CA 1
ATOM 751 C C . GLY A 1 97 ? -1.518 10.541 -8.449 1.00 97.06 97 GLY A C 1
ATOM 752 O O . GLY A 1 97 ? -2.462 11.282 -8.719 1.00 97.06 97 GLY A O 1
ATOM 753 N N . SER A 1 98 ? -0.501 10.361 -9.303 1.00 98.19 98 SER A N 1
ATOM 754 C CA . SER A 1 98 ? -0.546 10.878 -10.676 1.00 98.19 98 SER A CA 1
ATOM 755 C C . SER A 1 98 ? -1.665 10.210 -11.485 1.00 98.19 98 SER A C 1
ATOM 757 O O . SER A 1 98 ? -2.160 9.144 -11.117 1.00 98.19 98 SER A O 1
ATOM 759 N N . ILE A 1 99 ? -2.055 10.806 -12.617 1.00 98.06 99 ILE A N 1
ATOM 760 C CA . ILE A 1 99 ? -3.073 10.216 -13.505 1.00 98.06 99 ILE A CA 1
ATOM 761 C C . ILE A 1 99 ? -2.657 8.805 -13.940 1.00 98.06 99 ILE A C 1
ATOM 763 O O . ILE A 1 99 ? -3.456 7.878 -13.818 1.00 98.06 99 ILE A O 1
ATOM 767 N N . ASP A 1 100 ? -1.402 8.625 -14.357 1.00 97.81 100 ASP A N 1
ATOM 768 C CA . ASP A 1 100 ? -0.878 7.324 -14.787 1.00 97.81 100 ASP A CA 1
ATOM 769 C C . ASP A 1 100 ? -0.904 6.296 -13.650 1.00 97.81 100 ASP A C 1
ATOM 771 O O . ASP A 1 100 ? -1.324 5.153 -13.850 1.00 97.81 100 ASP A O 1
ATOM 775 N N . PHE A 1 101 ? -0.539 6.711 -12.431 1.00 98.44 101 PHE A N 1
ATOM 776 C CA . PHE A 1 101 ? -0.637 5.857 -11.250 1.00 98.44 101 PHE A CA 1
ATOM 777 C C . PHE A 1 101 ? -2.084 5.446 -10.979 1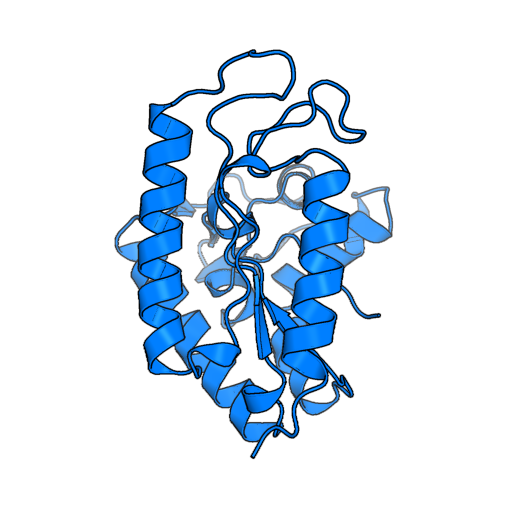.00 98.44 101 PHE A C 1
ATOM 779 O O . PHE A 1 101 ? -2.363 4.263 -10.813 1.00 98.44 101 PHE A O 1
ATOM 786 N N . LEU A 1 102 ? -3.016 6.402 -10.954 1.00 98.44 102 LEU A N 1
ATOM 787 C CA . LEU A 1 102 ? -4.424 6.135 -10.659 1.00 98.44 102 LEU A CA 1
ATOM 788 C C . LEU A 1 102 ? -5.073 5.254 -11.732 1.00 98.44 102 LEU A C 1
ATOM 790 O O . LEU A 1 102 ? -5.891 4.398 -11.398 1.00 98.44 102 LEU A O 1
ATOM 794 N N . MET A 1 103 ? -4.694 5.412 -13.003 1.00 98.12 103 MET A N 1
ATOM 795 C CA . MET A 1 103 ? -5.144 4.538 -14.088 1.00 98.12 103 MET A CA 1
ATOM 796 C C . MET A 1 103 ? -4.647 3.101 -13.906 1.00 98.12 103 MET A C 1
ATOM 798 O O . MET A 1 103 ? -5.447 2.165 -14.003 1.00 98.12 103 MET A O 1
ATOM 802 N N . ALA A 1 104 ? -3.358 2.922 -13.604 1.00 97.94 104 ALA A N 1
ATOM 803 C CA . ALA A 1 104 ? -2.774 1.608 -13.346 1.00 97.94 104 ALA A CA 1
ATOM 804 C C . ALA A 1 104 ? -3.371 0.959 -12.086 1.00 97.94 104 ALA A C 1
ATOM 806 O O . ALA A 1 104 ? -3.748 -0.213 -12.100 1.00 97.94 104 ALA A O 1
ATOM 807 N N . TRP A 1 105 ? -3.536 1.736 -11.015 1.00 98.44 105 TRP A N 1
ATOM 808 C CA . TRP A 1 105 ? -4.134 1.286 -9.763 1.00 98.44 105 TRP A CA 1
ATOM 809 C C . TRP A 1 105 ? -5.594 0.874 -9.936 1.00 98.44 105 TRP A C 1
ATOM 811 O O . TRP A 1 105 ? -5.995 -0.183 -9.463 1.00 98.44 105 TRP A O 1
ATOM 821 N N . GLU A 1 106 ? -6.391 1.645 -10.674 1.00 98.44 106 GLU A N 1
ATOM 822 C CA . GLU A 1 106 ? -7.785 1.308 -10.958 1.00 98.44 106 GLU A CA 1
ATOM 823 C C . GLU A 1 106 ? -7.899 0.034 -11.819 1.00 98.44 106 GLU A C 1
ATOM 825 O O . GLU A 1 106 ? -8.812 -0.771 -11.617 1.00 98.44 106 GLU A O 1
ATOM 830 N N . ALA A 1 107 ? -6.970 -0.190 -12.756 1.00 97.50 107 ALA A N 1
ATOM 831 C CA . ALA A 1 107 ? -6.882 -1.452 -13.490 1.00 97.50 107 ALA A CA 1
ATOM 832 C C . ALA A 1 107 ? -6.538 -2.626 -12.556 1.00 97.50 107 ALA A C 1
ATOM 834 O O . ALA A 1 107 ? -7.235 -3.645 -12.585 1.00 97.50 107 ALA A O 1
ATOM 835 N N . GLY A 1 108 ? -5.546 -2.448 -11.679 1.00 96.88 108 GLY A N 1
ATOM 836 C CA . GLY A 1 108 ? -5.172 -3.428 -10.660 1.00 96.88 108 GLY A CA 1
ATOM 837 C C . GLY A 1 108 ? -6.321 -3.750 -9.704 1.00 96.88 108 GLY A C 1
ATOM 838 O O . GLY A 1 108 ? -6.624 -4.918 -9.483 1.00 96.88 108 GLY A O 1
ATOM 839 N N . ARG A 1 109 ? -7.054 -2.733 -9.232 1.00 97.75 109 ARG A N 1
ATOM 840 C CA . ARG A 1 109 ? -8.266 -2.873 -8.409 1.00 97.75 109 ARG A CA 1
ATOM 841 C C . ARG A 1 109 ? -9.328 -3.721 -9.095 1.00 97.75 109 ARG A C 1
ATOM 843 O O . ARG A 1 109 ? -9.861 -4.646 -8.485 1.00 97.75 109 ARG A O 1
ATOM 850 N N . ARG A 1 110 ? -9.652 -3.420 -10.358 1.00 97.56 110 ARG A N 1
ATOM 851 C CA . ARG A 1 110 ? -10.657 -4.187 -11.111 1.00 97.56 110 ARG A CA 1
ATOM 852 C C . ARG A 1 110 ? -10.252 -5.650 -11.249 1.00 97.56 110 ARG A C 1
ATOM 854 O O . ARG A 1 110 ? -11.100 -6.517 -11.052 1.00 97.56 110 ARG A O 1
ATOM 861 N N . ARG A 1 111 ? -8.978 -5.918 -11.551 1.00 95.81 111 ARG A N 1
ATOM 862 C CA . ARG A 1 111 ? -8.459 -7.285 -11.660 1.00 95.81 111 ARG A CA 1
ATOM 863 C C . ARG A 1 111 ? -8.486 -7.992 -10.308 1.00 95.81 111 ARG A C 1
ATOM 865 O O . ARG A 1 111 ? -9.075 -9.058 -10.221 1.00 95.81 111 ARG A O 1
ATOM 872 N N . PHE A 1 112 ? -7.993 -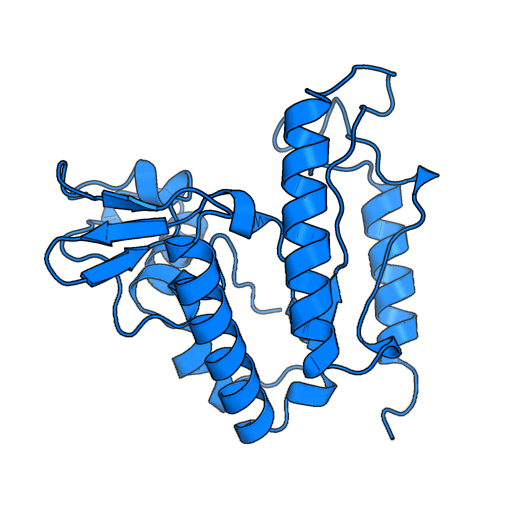7.359 -9.246 1.00 95.88 112 PHE A N 1
ATOM 873 C CA . PHE A 1 112 ? -8.073 -7.879 -7.878 1.00 95.88 112 PHE A CA 1
ATOM 874 C C . PHE A 1 112 ? -9.483 -8.321 -7.502 1.00 95.88 112 PHE A C 1
ATOM 876 O O . PHE A 1 112 ? -9.685 -9.452 -7.068 1.00 95.88 112 PHE A O 1
ATOM 883 N N . MET A 1 113 ? -10.470 -7.456 -7.726 1.00 97.12 113 MET A N 1
ATOM 884 C CA . MET A 1 113 ? -11.853 -7.771 -7.393 1.00 97.12 113 MET A CA 1
ATOM 885 C C . MET A 1 113 ? -12.452 -8.854 -8.294 1.00 97.12 113 MET A C 1
ATOM 887 O O . MET A 1 113 ? -13.287 -9.625 -7.827 1.00 97.12 113 MET A O 1
ATOM 891 N N . ALA A 1 114 ? -12.060 -8.928 -9.568 1.00 95.44 114 ALA A N 1
ATOM 892 C CA . ALA A 1 114 ? -12.489 -10.001 -10.461 1.00 95.44 114 ALA A CA 1
ATOM 893 C C . ALA A 1 114 ? -11.944 -11.362 -9.999 1.00 95.44 114 ALA A C 1
ATOM 895 O O . ALA A 1 114 ? -12.727 -12.295 -9.823 1.00 95.44 114 ALA A O 1
ATOM 896 N N . GLU A 1 115 ? -10.643 -11.445 -9.717 1.00 94.19 115 GLU A N 1
ATOM 897 C CA . GLU A 1 115 ? -9.994 -12.679 -9.260 1.00 94.19 115 GLU A CA 1
ATOM 898 C C . GLU A 1 115 ? -10.514 -13.105 -7.877 1.00 94.19 115 GLU A C 1
ATOM 900 O O . GLU A 1 115 ? -10.863 -14.265 -7.666 1.00 94.19 115 GLU A O 1
ATOM 905 N N . ALA A 1 116 ? -10.676 -12.163 -6.940 1.00 94.75 116 ALA A N 1
ATOM 906 C CA . ALA A 1 116 ? -11.222 -12.462 -5.617 1.00 94.75 116 ALA A CA 1
ATOM 907 C C . ALA A 1 116 ? -12.668 -12.977 -5.682 1.00 94.75 116 ALA A C 1
ATOM 909 O O . ALA A 1 116 ? -13.043 -13.859 -4.911 1.00 94.75 116 ALA A O 1
ATOM 910 N N . ARG A 1 117 ? -13.496 -12.456 -6.598 1.00 95.31 117 ARG A N 1
ATOM 911 C CA . ARG A 1 117 ? -14.857 -12.972 -6.824 1.00 95.31 117 ARG A CA 1
ATOM 912 C C . ARG A 1 117 ? -14.826 -14.361 -7.456 1.00 95.31 117 ARG A C 1
ATOM 914 O O . ARG A 1 117 ? -15.564 -15.229 -7.001 1.00 95.31 117 ARG A O 1
ATOM 921 N N . ALA A 1 118 ? -13.964 -14.584 -8.448 1.00 93.69 118 ALA A N 1
ATOM 922 C CA . ALA A 1 118 ? -13.805 -15.887 -9.094 1.00 93.69 118 ALA A CA 1
ATOM 923 C C . ALA A 1 118 ? -13.364 -16.977 -8.100 1.00 93.69 118 ALA A C 1
ATOM 925 O O . ALA A 1 118 ? -13.857 -18.100 -8.163 1.00 93.69 118 ALA A O 1
ATOM 926 N N . ALA A 1 119 ? -12.511 -16.621 -7.137 1.00 92.75 119 ALA A N 1
ATOM 927 C CA . ALA A 1 119 ? -12.063 -17.510 -6.068 1.00 92.75 119 ALA A CA 1
ATOM 928 C C . ALA A 1 119 ? -13.061 -17.644 -4.893 1.00 92.75 119 ALA A C 1
ATOM 930 O O . ALA A 1 119 ? -12.798 -18.381 -3.945 1.00 92.75 119 ALA A O 1
ATOM 931 N N . GLY A 1 120 ? -14.195 -16.927 -4.897 1.00 93.31 120 GLY A N 1
ATOM 932 C CA . GLY A 1 120 ? -15.142 -16.928 -3.769 1.00 93.31 120 GLY A CA 1
ATOM 933 C C . GLY A 1 120 ? -14.586 -16.283 -2.488 1.00 93.31 120 GLY A C 1
ATOM 934 O O . GLY A 1 120 ? -15.002 -16.615 -1.377 1.00 93.31 120 GLY A O 1
ATOM 935 N N . LEU A 1 121 ? -13.623 -15.371 -2.636 1.00 93.94 121 LEU A N 1
ATOM 936 C CA . LEU A 1 121 ? -12.898 -14.708 -1.550 1.00 93.94 121 LEU A CA 1
ATOM 937 C C . LEU A 1 121 ? -13.335 -13.254 -1.322 1.00 93.94 121 LEU A C 1
ATOM 939 O O . LEU A 1 121 ? -12.918 -12.653 -0.335 1.00 93.94 121 LEU A O 1
ATOM 943 N N . ALA A 1 122 ? -14.172 -12.681 -2.192 1.00 95.25 122 ALA A N 1
ATOM 944 C CA . ALA A 1 122 ? -14.575 -11.273 -2.116 1.00 95.25 122 ALA A CA 1
ATOM 945 C C . ALA A 1 122 ? -15.190 -10.887 -0.756 1.00 95.25 122 ALA A C 1
ATOM 947 O O . ALA A 1 122 ? -14.807 -9.873 -0.172 1.00 95.25 122 ALA A O 1
ATOM 948 N N . ASP A 1 123 ? -16.052 -11.739 -0.195 1.00 94.56 123 ASP A N 1
ATOM 949 C CA . ASP A 1 123 ? -16.674 -11.513 1.120 1.00 94.56 123 ASP A CA 1
ATOM 950 C C . ASP A 1 123 ? -15.688 -11.683 2.284 1.00 94.56 123 ASP A C 1
ATOM 952 O O . ASP A 1 123 ? -15.989 -11.350 3.429 1.00 94.56 123 ASP A O 1
ATOM 956 N N . ARG A 1 124 ? -14.490 -12.214 2.019 1.00 94.25 124 ARG A N 1
ATOM 957 C CA . ARG A 1 124 ? -13.430 -12.401 3.016 1.00 94.25 124 ARG A CA 1
ATOM 958 C C . ARG A 1 124 ? -12.474 -11.222 3.096 1.00 94.25 124 ARG A C 1
ATOM 960 O O . ARG A 1 124 ? -11.642 -11.188 4.000 1.00 94.25 124 ARG A O 1
ATOM 967 N N . ILE A 1 125 ? -12.603 -10.255 2.192 1.00 96.31 125 ILE A N 1
ATOM 968 C CA . ILE A 1 125 ? -11.777 -9.054 2.186 1.00 96.31 125 ILE A CA 1
ATOM 969 C C . ILE A 1 125 ? -12.190 -8.137 3.340 1.00 96.31 125 ILE A C 1
ATOM 971 O O . ILE A 1 125 ? -13.369 -7.839 3.525 1.00 96.31 125 ILE A O 1
ATOM 975 N N . VAL A 1 126 ? -11.203 -7.658 4.089 1.00 97.69 126 VAL A N 1
ATOM 976 C CA . VAL A 1 126 ? -11.321 -6.556 5.040 1.00 97.69 126 VAL A CA 1
ATOM 977 C C . VAL A 1 126 ? -10.265 -5.515 4.689 1.00 97.69 126 VAL A C 1
ATOM 979 O O . VAL A 1 126 ? -9.077 -5.809 4.626 1.00 97.69 126 VAL A O 1
ATOM 982 N N . VAL A 1 127 ? -10.688 -4.280 4.465 1.00 98.31 127 VAL A N 1
ATOM 983 C CA . VAL A 1 127 ? -9.810 -3.148 4.183 1.00 98.31 127 VAL A CA 1
ATOM 984 C C . VAL A 1 127 ? -9.427 -2.479 5.496 1.00 98.31 127 VAL A C 1
ATOM 986 O O . VAL A 1 127 ? -10.281 -1.945 6.210 1.00 98.31 127 VAL A O 1
ATOM 989 N N . HIS A 1 128 ? -8.131 -2.461 5.786 1.00 98.19 128 HIS A N 1
ATOM 990 C CA . HIS A 1 128 ? -7.557 -1.605 6.809 1.00 98.19 128 HIS A CA 1
ATOM 991 C C . HIS A 1 128 ? -7.566 -0.161 6.298 1.00 98.19 128 HIS A C 1
ATOM 993 O O . HIS A 1 128 ? -6.782 0.217 5.430 1.00 98.19 128 HIS A O 1
ATOM 999 N N . GLN A 1 129 ? -8.467 0.664 6.833 1.00 97.50 129 GLN A N 1
ATOM 1000 C CA . GLN A 1 129 ? -8.559 2.084 6.500 1.00 97.50 129 GLN A CA 1
ATOM 1001 C C . GLN A 1 129 ? -7.533 2.910 7.283 1.00 97.50 129 GLN A C 1
ATOM 1003 O O . GLN A 1 129 ? -7.894 3.801 8.059 1.00 97.50 129 GLN A O 1
ATOM 1008 N N . ALA A 1 130 ? -6.256 2.587 7.086 1.00 96.94 130 ALA A N 1
ATOM 1009 C CA . ALA A 1 130 ? -5.132 3.299 7.671 1.00 96.94 130 ALA A CA 1
ATOM 1010 C C . ALA A 1 130 ? -5.123 4.776 7.255 1.00 96.94 130 ALA A C 1
ATOM 1012 O O . ALA A 1 130 ? -5.560 5.136 6.155 1.00 96.94 130 ALA A O 1
ATOM 1013 N N . ARG A 1 131 ? -4.564 5.620 8.125 1.00 97.56 131 ARG A N 1
ATOM 1014 C CA . ARG A 1 131 ? -4.260 7.029 7.853 1.00 97.56 131 ARG A CA 1
ATOM 1015 C C . ARG A 1 131 ? -2.8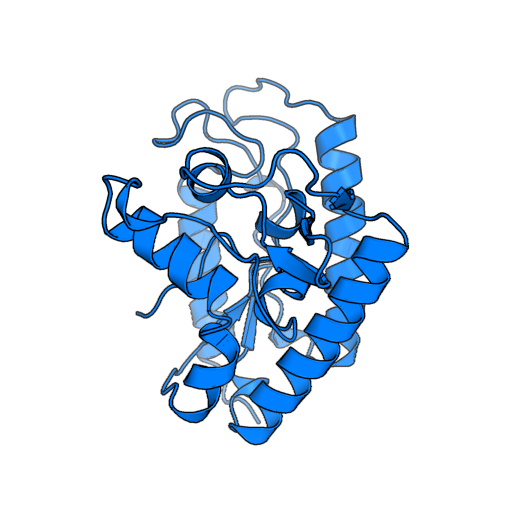77 7.374 8.370 1.00 97.56 131 ARG A C 1
ATOM 1017 O O . ARG A 1 131 ? -2.486 6.911 9.434 1.00 97.56 131 ARG A O 1
ATOM 1024 N N . TRP A 1 132 ? -2.152 8.211 7.648 1.00 98.12 132 TRP A N 1
ATOM 1025 C CA . TRP A 1 132 ? -0.878 8.748 8.102 1.00 98.12 132 TRP A CA 1
ATOM 1026 C C . TRP A 1 132 ? -1.111 9.635 9.322 1.00 98.12 132 TRP A C 1
ATOM 1028 O O . TRP A 1 132 ? -1.965 10.526 9.292 1.00 98.12 132 TRP A O 1
ATOM 1038 N N . ALA A 1 133 ? -0.367 9.357 10.388 1.00 97.81 133 ALA A N 1
ATOM 1039 C CA . ALA A 1 133 ? -0.336 10.164 11.589 1.00 97.81 133 ALA A CA 1
ATOM 1040 C C . ALA A 1 133 ? 0.317 11.518 11.295 1.00 97.81 133 ALA A C 1
ATOM 1042 O O . ALA A 1 133 ? 1.357 11.589 10.649 1.00 97.81 133 ALA A O 1
ATOM 1043 N N . GLU A 1 134 ? -0.267 12.588 11.825 1.00 97.12 134 GLU A N 1
ATOM 1044 C CA . GLU A 1 134 ? 0.281 13.948 11.703 1.00 97.12 134 GLU A CA 1
ATOM 1045 C C . GLU A 1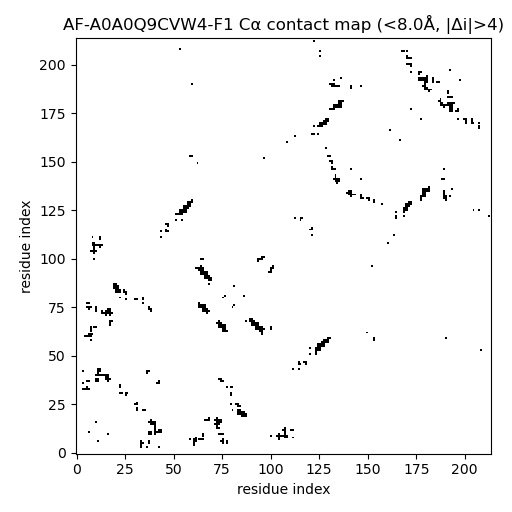 134 ? 1.328 14.242 12.790 1.00 97.12 134 GLU A C 1
ATOM 1047 O O . GLU A 1 134 ? 2.152 15.144 12.655 1.00 97.12 134 GLU A O 1
ATOM 1052 N N . ARG A 1 135 ? 1.330 13.454 13.872 1.00 97.12 135 ARG A N 1
ATOM 1053 C CA . ARG A 1 135 ? 2.264 13.586 14.995 1.00 97.12 135 ARG A CA 1
ATOM 1054 C C . ARG A 1 135 ? 2.588 12.246 15.647 1.00 97.12 135 ARG A C 1
ATOM 1056 O O . ARG A 1 135 ? 1.833 11.281 15.522 1.00 97.12 135 ARG A O 1
ATOM 1063 N N . CYS A 1 136 ? 3.681 12.224 16.392 1.00 96.69 136 CYS A N 1
ATOM 1064 C CA . CYS A 1 136 ? 4.048 11.164 17.318 1.00 96.69 136 CYS A CA 1
ATOM 1065 C C . CYS A 1 136 ? 3.368 11.346 18.685 1.00 96.69 136 CYS A C 1
ATOM 1067 O O . CYS A 1 136 ? 2.872 12.427 19.017 1.00 96.69 136 CYS A O 1
ATOM 1069 N N . ALA A 1 137 ? 3.375 10.285 19.493 1.00 96.19 137 ALA A N 1
ATOM 1070 C CA . ALA A 1 137 ? 2.840 10.286 20.854 1.00 96.19 137 ALA A CA 1
ATOM 1071 C C . ALA A 1 137 ? 3.572 11.253 21.807 1.00 96.19 137 ALA A C 1
ATOM 1073 O O . ALA A 1 137 ? 2.962 11.764 22.742 1.00 96.19 137 ALA A O 1
ATOM 1074 N N . ASP A 1 138 ? 4.845 11.556 21.539 1.00 96.00 138 ASP A N 1
ATOM 1075 C CA . ASP A 1 138 ? 5.651 12.542 22.274 1.00 96.00 138 ASP A CA 1
ATOM 1076 C C . ASP A 1 138 ? 5.377 14.005 21.854 1.00 96.00 138 ASP A C 1
ATOM 1078 O O . ASP A 1 138 ? 5.985 14.934 22.382 1.00 96.00 138 ASP A O 1
ATOM 1082 N N . GLY A 1 139 ? 4.463 14.222 20.900 1.00 95.62 139 GLY A N 1
ATOM 1083 C CA . GLY A 1 139 ? 4.115 15.537 20.360 1.00 95.62 139 GLY A CA 1
ATOM 1084 C C . GLY A 1 139 ? 4.947 15.981 19.153 1.00 95.62 139 GLY A C 1
ATOM 1085 O O . GLY A 1 139 ? 4.601 16.993 18.532 1.00 95.62 139 GLY A O 1
ATOM 1086 N N . THR A 1 140 ? 5.985 15.228 18.770 1.00 95.62 140 THR A N 1
ATOM 1087 C CA . THR A 1 140 ? 6.792 15.508 17.575 1.00 95.62 140 THR A CA 1
ATOM 1088 C C . THR A 1 140 ? 5.908 15.497 16.331 1.00 95.62 140 THR A C 1
ATOM 1090 O O . THR A 1 140 ? 5.185 14.534 16.084 1.00 95.62 140 THR A O 1
ATOM 1093 N N . GLN A 1 141 ? 5.967 16.556 15.527 1.00 96.56 141 GLN A N 1
ATOM 1094 C CA . GLN A 1 141 ? 5.175 16.666 14.302 1.00 96.56 141 GLN A CA 1
ATOM 1095 C C . GLN A 1 141 ? 5.848 15.917 13.148 1.00 96.56 141 GLN A C 1
ATOM 1097 O O . GLN A 1 141 ? 7.071 15.959 12.998 1.00 96.56 141 GLN A O 1
ATOM 1102 N N . PHE A 1 142 ? 5.042 15.258 12.320 1.00 96.12 142 PHE A N 1
ATOM 1103 C CA . PHE A 1 142 ? 5.462 14.871 10.977 1.00 96.12 142 PHE A CA 1
ATOM 1104 C C . PHE A 1 142 ? 5.261 16.045 10.014 1.00 96.12 142 PHE A C 1
ATOM 1106 O O . PHE A 1 142 ? 4.692 17.077 10.373 1.00 96.12 142 PHE A O 1
ATOM 1113 N N . ASP A 1 143 ? 5.719 15.891 8.773 1.00 95.75 143 ASP A N 1
ATOM 1114 C CA . ASP A 1 143 ? 5.327 16.814 7.712 1.00 95.75 143 ASP A CA 1
ATOM 1115 C C . ASP A 1 143 ? 3.806 16.718 7.508 1.00 95.75 143 ASP A C 1
ATOM 1117 O O . ASP A 1 143 ? 3.268 15.685 7.081 1.00 95.75 143 ASP A O 1
ATOM 1121 N N . TYR A 1 144 ? 3.119 17.802 7.867 1.00 92.31 144 TYR A N 1
ATOM 1122 C CA . TYR A 1 144 ? 1.673 17.903 7.766 1.00 92.31 144 TYR A CA 1
ATOM 1123 C C . TYR A 1 144 ? 1.200 17.773 6.319 1.00 92.31 144 TYR A C 1
ATOM 1125 O O . TYR A 1 144 ? 0.256 17.029 6.063 1.00 92.31 144 TYR A O 1
ATOM 1133 N N . GLN A 1 145 ? 1.863 18.446 5.372 1.00 94.75 145 GLN A N 1
ATOM 1134 C CA . GLN A 1 145 ? 1.443 18.437 3.974 1.00 94.75 145 GLN A CA 1
ATOM 1135 C C . GLN A 1 145 ? 1.613 17.041 3.379 1.00 94.75 145 GLN A C 1
ATOM 1137 O O . GLN A 1 145 ? 0.682 16.517 2.775 1.00 94.75 145 GLN A O 1
ATOM 1142 N N . ALA A 1 146 ? 2.746 16.386 3.647 1.00 95.06 146 ALA A N 1
ATOM 1143 C CA . ALA A 1 146 ? 2.969 15.013 3.197 1.00 95.06 146 ALA A CA 1
ATOM 1144 C C . ALA A 1 146 ? 1.914 14.041 3.759 1.00 95.06 146 ALA A C 1
ATOM 1146 O O . ALA A 1 146 ? 1.403 13.181 3.040 1.00 95.06 146 ALA A O 1
ATOM 1147 N N . SER A 1 147 ? 1.554 14.192 5.037 1.00 95.94 147 SER A N 1
ATOM 1148 C CA . SER A 1 147 ? 0.524 13.365 5.677 1.00 95.94 147 SER A CA 1
ATOM 1149 C C . SER A 1 147 ? -0.872 13.658 5.121 1.00 95.94 147 SER A C 1
ATOM 1151 O O . SER A 1 147 ? -1.661 12.733 4.918 1.00 95.94 147 SER A O 1
ATOM 1153 N N . ALA A 1 148 ? -1.186 14.927 4.850 1.00 96.38 148 ALA A N 1
ATOM 1154 C CA . ALA A 1 148 ? -2.448 15.351 4.258 1.00 96.38 148 ALA A CA 1
ATOM 1155 C C . ALA A 1 148 ? -2.608 14.818 2.826 1.00 96.38 148 ALA A C 1
ATOM 1157 O O . ALA A 1 148 ? -3.646 14.230 2.518 1.00 96.38 148 ALA A O 1
ATOM 1158 N N . ASP A 1 149 ? -1.574 14.938 1.992 1.00 96.50 149 ASP A N 1
ATOM 1159 C CA . ASP A 1 149 ? -1.571 14.452 0.608 1.00 96.50 149 ASP A CA 1
ATOM 1160 C C . ASP A 1 149 ? -1.718 12.926 0.556 1.00 96.50 149 ASP A C 1
ATOM 1162 O O . ASP A 1 149 ? -2.563 12.397 -0.173 1.00 96.50 149 ASP A O 1
ATOM 1166 N N . ALA A 1 150 ? -0.965 12.205 1.396 1.00 97.06 150 ALA A N 1
ATOM 1167 C CA . ALA A 1 150 ? -1.080 10.754 1.511 1.00 97.06 150 ALA A CA 1
ATOM 1168 C C . ALA A 1 150 ? -2.487 10.330 1.963 1.00 97.06 150 ALA A C 1
ATOM 1170 O O . ALA A 1 150 ? -3.087 9.425 1.383 1.00 97.06 150 ALA A O 1
ATOM 1171 N N . ASN A 1 151 ? -3.048 11.008 2.967 1.00 97.94 151 ASN A N 1
ATOM 1172 C CA . ASN A 1 151 ? -4.403 10.739 3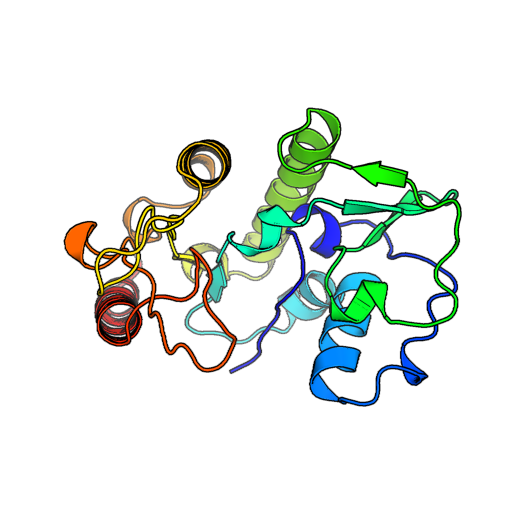.444 1.00 97.94 151 ASN A CA 1
ATOM 1173 C C . ASN A 1 151 ? -5.473 11.060 2.389 1.00 97.94 151 ASN A C 1
ATOM 1175 O O . ASN A 1 151 ? -6.465 10.337 2.305 1.00 97.94 151 ASN A O 1
ATOM 1179 N N . HIS A 1 152 ? -5.284 12.096 1.568 1.00 97.81 152 HIS A N 1
ATOM 1180 C CA . HIS A 1 152 ? -6.193 12.415 0.467 1.00 97.81 152 HIS A CA 1
ATOM 1181 C C . HIS A 1 152 ? -6.204 11.298 -0.584 1.00 97.81 152 HIS A C 1
ATOM 1183 O O . HIS A 1 152 ? -7.274 10.839 -0.993 1.00 97.81 152 HIS A O 1
ATOM 1189 N N . LEU A 1 153 ? -5.021 10.812 -0.976 1.00 98.25 153 LEU A N 1
ATOM 1190 C CA . LEU A 1 153 ? -4.887 9.685 -1.899 1.00 98.25 153 LEU A CA 1
ATOM 1191 C C . LEU A 1 153 ? -5.529 8.409 -1.330 1.00 98.25 153 LEU A C 1
ATOM 1193 O O . LEU A 1 153 ? -6.282 7.730 -2.029 1.00 98.25 153 LEU A O 1
ATOM 1197 N N . LEU A 1 154 ? -5.290 8.104 -0.051 1.00 98.44 154 LEU A N 1
ATOM 1198 C CA . LEU A 1 154 ? -5.899 6.956 0.627 1.00 98.44 154 LEU A CA 1
ATOM 1199 C C . LEU A 1 154 ? -7.430 7.045 0.639 1.00 98.44 154 LEU A C 1
ATOM 1201 O O . LEU A 1 154 ? -8.093 6.078 0.272 1.00 98.44 154 LEU A O 1
ATOM 1205 N N . GLU A 1 155 ? -8.013 8.193 0.996 1.00 98.31 155 GLU A N 1
ATOM 1206 C CA . GLU A 1 155 ? -9.475 8.353 0.999 1.00 98.31 155 GLU A CA 1
ATOM 1207 C C . GLU A 1 155 ? -10.081 8.230 -0.406 1.00 98.31 155 GLU A C 1
ATOM 1209 O O . GLU A 1 155 ? -11.145 7.617 -0.549 1.00 98.31 155 GLU A O 1
ATOM 1214 N N . TYR A 1 156 ? -9.394 8.723 -1.447 1.00 98.25 156 TYR A N 1
ATOM 1215 C CA . TYR A 1 156 ? -9.784 8.473 -2.837 1.00 98.25 156 TYR A CA 1
ATOM 1216 C C . TYR A 1 156 ? -9.837 6.966 -3.128 1.00 98.25 156 TYR A C 1
ATOM 1218 O O . TYR A 1 156 ? -10.876 6.455 -3.555 1.00 98.25 156 TYR A O 1
ATOM 1226 N N . MET A 1 157 ? -8.756 6.235 -2.845 1.00 98.62 157 MET A N 1
ATOM 1227 C CA . MET A 1 157 ? -8.656 4.800 -3.134 1.00 98.62 157 MET A CA 1
ATOM 1228 C C . MET A 1 157 ? -9.649 3.966 -2.312 1.00 98.62 157 MET A C 1
ATOM 1230 O O . MET A 1 157 ? -10.311 3.079 -2.854 1.00 98.62 157 MET A O 1
ATOM 1234 N N . TYR A 1 158 ? -9.857 4.293 -1.032 1.00 98.62 158 TYR A N 1
ATOM 1235 C CA . TYR A 1 158 ? -10.924 3.688 -0.231 1.00 98.62 158 TYR A CA 1
ATOM 1236 C C . TYR A 1 158 ? -12.305 3.977 -0.827 1.00 98.62 158 TYR A C 1
ATOM 1238 O O . TYR A 1 158 ? -13.165 3.101 -0.838 1.00 98.62 158 TYR A O 1
ATOM 1246 N N . GLY A 1 159 ? -12.535 5.186 -1.348 1.00 98.38 159 GLY A N 1
ATOM 1247 C CA . GLY A 1 159 ? -13.746 5.537 -2.090 1.00 98.38 159 GLY A CA 1
ATOM 1248 C C . GLY A 1 159 ? -13.976 4.647 -3.312 1.00 98.38 159 GLY A C 1
ATOM 1249 O O . GLY A 1 159 ? -15.107 4.223 -3.546 1.00 98.38 159 GLY A O 1
ATOM 1250 N N . ARG A 1 160 ? -12.913 4.304 -4.048 1.00 98.50 160 ARG A N 1
ATOM 1251 C CA . ARG A 1 160 ? -12.984 3.362 -5.176 1.00 98.50 160 ARG A CA 1
ATOM 1252 C C . ARG A 1 160 ? -13.298 1.939 -4.715 1.00 98.50 160 ARG A C 1
ATOM 1254 O O . ARG A 1 160 ? -14.183 1.321 -5.289 1.00 98.50 160 ARG A O 1
ATOM 1261 N N . LEU A 1 161 ? -12.659 1.444 -3.651 1.00 98.44 161 LEU A N 1
ATOM 1262 C CA . LEU A 1 161 ? -12.937 0.106 -3.102 1.00 98.44 161 LEU A CA 1
ATOM 1263 C C . LEU A 1 161 ? -14.370 -0.045 -2.566 1.00 98.44 161 LEU A C 1
ATOM 1265 O O . LEU A 1 161 ? -14.944 -1.127 -2.644 1.00 98.44 161 LEU A O 1
ATOM 1269 N N . ARG A 1 162 ? -14.986 1.034 -2.063 1.00 98.19 162 ARG A N 1
ATOM 1270 C CA . ARG A 1 162 ? -16.402 1.027 -1.636 1.00 98.19 162 ARG A CA 1
ATOM 1271 C C . ARG A 1 162 ? -17.385 0.761 -2.782 1.00 98.19 162 ARG A C 1
ATOM 1273 O O . ARG A 1 162 ? -18.552 0.502 -2.517 1.00 98.19 162 ARG A O 1
ATOM 1280 N N . GLN A 1 163 ? -16.946 0.834 -4.040 1.00 97.75 163 GLN A N 1
ATOM 1281 C CA . GLN A 1 163 ? -17.768 0.440 -5.188 1.00 97.75 163 GLN A CA 1
ATOM 1282 C C . GLN A 1 163 ? -17.875 -1.086 -5.330 1.00 97.75 163 GLN A C 1
ATOM 1284 O O . GLN A 1 163 ? -18.781 -1.565 -6.006 1.00 97.75 163 GLN A O 1
ATOM 1289 N N . ASP A 1 164 ? -16.971 -1.844 -4.702 1.00 97.75 164 ASP A N 1
ATOM 1290 C CA . ASP A 1 164 ? -16.908 -3.305 -4.806 1.00 97.75 164 ASP A CA 1
ATOM 1291 C C . ASP A 1 164 ? -17.195 -4.047 -3.508 1.00 97.75 164 ASP A C 1
ATOM 1293 O O . ASP A 1 164 ? -17.536 -5.228 -3.567 1.00 97.75 164 ASP A O 1
ATOM 1297 N N . LEU A 1 165 ? -16.982 -3.381 -2.373 1.00 97.75 165 LEU A N 1
ATOM 1298 C CA . LEU A 1 165 ? -16.994 -3.967 -1.038 1.00 97.75 165 LEU A CA 1
ATOM 1299 C C . LEU A 1 165 ? -18.074 -3.324 -0.169 1.00 97.75 165 LEU A C 1
ATOM 1301 O O . LEU A 1 165 ? -18.337 -2.120 -0.251 1.00 97.75 165 LEU A O 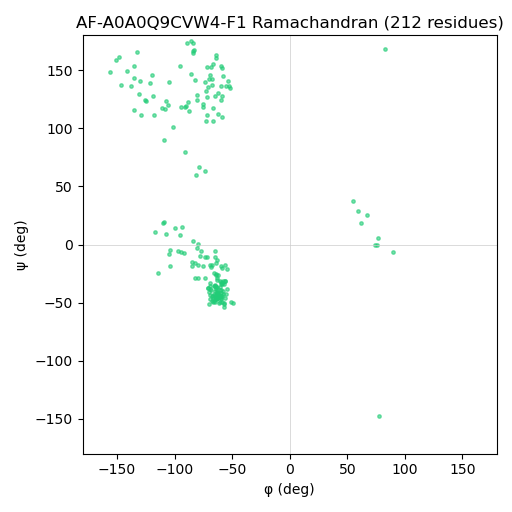1
ATOM 1305 N N . ALA A 1 166 ? -18.665 -4.125 0.711 1.00 96.38 166 ALA A N 1
ATOM 1306 C CA . ALA A 1 166 ? -19.695 -3.679 1.633 1.00 96.38 166 ALA A CA 1
ATOM 1307 C C . ALA A 1 166 ? -19.118 -2.789 2.756 1.00 96.38 166 ALA A C 1
ATOM 1309 O O . ALA A 1 166 ? -17.961 -2.950 3.150 1.00 96.38 166 ALA A O 1
ATOM 1310 N N . PRO A 1 167 ? -19.912 -1.867 3.341 1.00 95.81 167 PRO A N 1
ATOM 1311 C CA . PRO A 1 167 ? -19.431 -0.957 4.386 1.00 95.81 167 PRO A CA 1
ATOM 1312 C C . PRO A 1 167 ? -18.808 -1.641 5.612 1.00 95.81 167 PRO A C 1
ATOM 1314 O O . PRO A 1 167 ? -17.891 -1.091 6.214 1.00 95.81 167 PRO A O 1
ATOM 1317 N N . ASN A 1 168 ? -19.271 -2.840 5.976 1.00 94.38 168 ASN A N 1
ATOM 1318 C CA . ASN A 1 168 ? -18.744 -3.624 7.099 1.00 94.38 168 ASN A CA 1
ATOM 1319 C C . ASN A 1 168 ? -17.372 -4.267 6.823 1.00 94.38 168 ASN A C 1
ATOM 1321 O O . ASN A 1 168 ? -16.743 -4.757 7.755 1.00 94.38 168 ASN A O 1
ATOM 1325 N N . GLN A 1 169 ? -16.897 -4.248 5.576 1.00 97.00 169 GLN A N 1
ATOM 1326 C CA . GLN A 1 169 ? -15.566 -4.729 5.199 1.00 97.00 169 GLN A CA 1
ATOM 1327 C C . GLN A 1 169 ? -14.480 -3.665 5.406 1.00 97.00 169 GLN A C 1
ATOM 1329 O O . GLN A 1 169 ? -13.327 -3.905 5.076 1.00 97.00 169 GLN A O 1
ATOM 1334 N N . PHE A 1 170 ? -14.809 -2.488 5.941 1.00 98.06 170 PHE A N 1
ATOM 1335 C CA . PHE A 1 170 ? -13.853 -1.411 6.183 1.00 98.06 170 PHE A CA 1
ATOM 1336 C C . PHE A 1 170 ? -13.636 -1.215 7.682 1.00 98.06 170 PHE A C 1
ATOM 1338 O O . PHE A 1 170 ? -14.551 -0.831 8.409 1.00 98.06 170 PHE A O 1
ATOM 1345 N N . VAL A 1 171 ? -12.404 -1.436 8.140 1.00 98.12 171 VAL A N 1
ATOM 1346 C CA . VAL A 1 171 ? -12.014 -1.271 9.543 1.00 98.12 171 VAL A CA 1
ATOM 1347 C C . VAL A 1 171 ? -11.149 -0.028 9.692 1.00 98.12 171 VAL A C 1
ATOM 1349 O O . VAL A 1 171 ? -10.102 0.093 9.058 1.00 98.12 171 VAL A O 1
ATOM 1352 N N . ARG A 1 172 ? -11.577 0.892 10.560 1.00 97.69 172 ARG A N 1
ATOM 1353 C CA . ARG A 1 172 ? -10.868 2.139 10.861 1.00 97.69 172 ARG A CA 1
ATOM 1354 C C . ARG A 1 172 ? -10.612 2.246 12.359 1.00 97.69 172 ARG A C 1
ATOM 1356 O O . ARG A 1 172 ? -11.553 2.235 13.149 1.00 97.69 172 ARG A O 1
ATOM 1363 N N . VAL A 1 173 ? -9.345 2.398 12.732 1.00 98.12 173 VAL A N 1
ATOM 1364 C CA . VAL A 1 173 ? -8.942 2.657 14.119 1.00 98.12 173 VAL A CA 1
ATOM 1365 C C . VAL A 1 173 ? -9.375 4.080 14.529 1.00 98.12 173 VAL A C 1
ATOM 1367 O O . VAL A 1 173 ? -9.310 4.994 13.699 1.00 98.12 173 VAL A O 1
ATOM 1370 N N . PRO A 1 174 ? -9.831 4.309 15.779 1.00 97.75 174 PRO A N 1
ATOM 1371 C CA . PRO A 1 174 ? -10.184 5.640 16.266 1.00 97.75 174 PRO A CA 1
ATOM 1372 C C . PRO A 1 174 ? -9.070 6.673 16.059 1.00 97.75 174 PRO A C 1
ATOM 1374 O O . PRO A 1 174 ? -7.908 6.422 16.364 1.00 97.75 174 PRO A O 1
ATOM 1377 N N . ALA A 1 175 ? -9.444 7.875 15.609 1.00 96.69 175 ALA A N 1
ATOM 1378 C CA . ALA A 1 175 ? -8.496 8.920 15.208 1.00 96.69 175 ALA A CA 1
ATOM 1379 C C . ALA A 1 175 ? -7.479 9.308 16.299 1.00 96.69 175 ALA A C 1
ATOM 1381 O O . ALA A 1 175 ? -6.346 9.654 15.985 1.00 96.69 175 ALA A O 1
ATOM 1382 N N . HIS A 1 176 ? -7.856 9.226 17.579 1.00 96.50 176 HIS A N 1
ATOM 1383 C CA . HIS A 1 176 ? -6.963 9.559 18.693 1.00 96.50 176 HIS A CA 1
ATOM 1384 C C . HIS A 1 176 ? -5.807 8.559 18.878 1.00 96.50 176 HIS A C 1
ATOM 1386 O O . HIS A 1 176 ? -4.826 8.905 19.527 1.00 96.50 176 HIS A O 1
ATOM 1392 N N . LEU A 1 177 ? -5.904 7.358 18.297 1.00 97.75 177 LEU A N 1
ATOM 1393 C CA . LEU A 1 177 ? -4.835 6.353 18.283 1.00 97.75 177 LEU A CA 1
ATOM 1394 C C . LEU A 1 177 ? -3.973 6.425 17.017 1.00 97.75 177 LEU A C 1
ATOM 1396 O O . LEU A 1 177 ? -2.959 5.739 16.935 1.00 97.75 177 LEU A O 1
ATOM 1400 N N . VAL A 1 178 ? -4.344 7.253 16.033 1.00 97.81 178 VAL A N 1
ATOM 1401 C CA . VAL A 1 178 ? -3.566 7.482 14.804 1.00 97.81 178 VAL A CA 1
ATOM 1402 C C . VAL A 1 178 ? -2.411 8.439 15.119 1.00 97.81 178 VAL A C 1
ATOM 1404 O O . VAL A 1 178 ? -2.379 9.594 14.696 1.00 97.81 178 VAL A O 1
ATOM 1407 N N . VAL A 1 179 ? -1.478 7.958 15.935 1.00 97.81 179 VAL A N 1
ATOM 1408 C CA . VAL A 1 179 ? -0.279 8.675 16.370 1.00 97.81 179 VAL A CA 1
ATOM 1409 C C . VAL A 1 179 ? 0.943 7.792 16.168 1.00 97.81 179 VAL A C 1
ATOM 1411 O O . VAL A 1 179 ? 0.888 6.582 16.388 1.00 97.81 179 VAL A O 1
ATOM 1414 N N . GLY A 1 180 ? 2.038 8.404 15.722 1.00 97.50 180 GLY A N 1
ATOM 1415 C CA . GLY A 1 180 ? 3.303 7.710 15.517 1.00 97.50 180 GLY A CA 1
ATOM 1416 C C . GLY A 1 180 ? 3.952 7.292 16.836 1.00 97.50 180 GLY A C 1
ATOM 1417 O O . GLY A 1 180 ? 3.869 8.008 17.837 1.00 97.50 180 GLY A O 1
ATOM 1418 N N . ASP A 1 181 ? 4.629 6.155 16.822 1.00 97.88 181 ASP A N 1
ATOM 1419 C CA . ASP A 1 181 ? 5.509 5.719 17.897 1.00 97.88 181 ASP A CA 1
ATOM 1420 C C . ASP A 1 181 ? 6.923 6.293 17.660 1.00 97.88 181 ASP A C 1
ATOM 1422 O O . ASP A 1 181 ? 7.554 5.970 16.642 1.00 97.88 181 ASP A O 1
ATOM 1426 N N . PRO A 1 182 ? 7.425 7.181 18.543 1.00 96.50 182 PRO A N 1
ATOM 1427 C CA . PRO A 1 182 ? 8.752 7.775 18.387 1.00 96.50 182 PRO A CA 1
ATOM 1428 C C . PRO A 1 182 ? 9.881 6.738 18.468 1.00 96.50 182 PRO A C 1
ATOM 1430 O O . PRO A 1 182 ? 10.922 6.952 17.837 1.00 96.50 182 PRO A O 1
ATOM 1433 N N . ASP A 1 183 ? 9.642 5.620 19.164 1.00 96.19 183 ASP A N 1
ATOM 1434 C CA . ASP A 1 183 ? 10.596 4.543 19.439 1.00 96.19 183 ASP A CA 1
ATOM 1435 C C . ASP A 1 183 ? 10.262 3.260 18.661 1.00 96.19 183 ASP A C 1
ATOM 1437 O O . ASP A 1 183 ? 10.733 2.165 18.986 1.00 96.19 183 ASP A O 1
ATOM 1441 N N . HIS A 1 184 ? 9.465 3.382 17.592 1.00 96.94 184 HIS A N 1
ATOM 1442 C CA . HIS A 1 184 ? 9.053 2.233 16.802 1.00 96.94 184 HIS A CA 1
ATOM 1443 C C . HIS A 1 184 ? 10.267 1.450 16.294 1.00 96.94 184 HIS A C 1
ATOM 1445 O O . HIS A 1 184 ? 11.216 2.009 15.737 1.00 96.94 184 HIS A O 1
ATOM 1451 N N . ARG A 1 185 ? 10.201 0.119 16.375 1.00 94.81 185 ARG A N 1
ATOM 1452 C CA . ARG A 1 185 ? 11.303 -0.798 16.013 1.00 94.81 185 ARG A CA 1
ATOM 1453 C C . ARG A 1 185 ? 11.849 -0.651 14.584 1.00 94.81 185 ARG A C 1
ATOM 1455 O O . ARG A 1 185 ? 12.915 -1.172 14.270 1.00 94.81 185 ARG A O 1
ATOM 1462 N N . TRP A 1 186 ? 11.096 0.001 13.700 1.00 91.06 186 TRP A N 1
ATOM 1463 C CA . TRP A 1 186 ? 11.465 0.263 12.303 1.00 91.06 186 TRP A CA 1
ATOM 1464 C C . TRP A 1 186 ? 11.750 1.744 12.024 1.00 91.06 186 TRP A C 1
ATOM 1466 O O . TRP A 1 186 ? 11.723 2.180 10.875 1.00 91.06 186 TRP A O 1
ATOM 1476 N N . GLY A 1 187 ? 12.015 2.513 13.078 1.00 94.19 187 GLY A N 1
ATOM 1477 C CA . GLY A 1 187 ? 12.247 3.947 13.022 1.00 94.19 187 GLY A CA 1
ATOM 1478 C C . GLY A 1 187 ? 10.956 4.758 12.990 1.00 94.19 187 GLY A C 1
ATOM 1479 O O . GLY A 1 187 ? 9.861 4.239 12.785 1.00 94.19 187 GLY A O 1
ATOM 1480 N N . ARG A 1 188 ? 11.096 6.065 13.176 1.00 94.75 188 ARG A N 1
ATOM 1481 C CA . ARG A 1 188 ? 9.977 7.006 13.227 1.00 94.75 188 ARG A CA 1
ATOM 1482 C C . ARG A 1 188 ? 9.357 7.202 11.843 1.00 94.75 188 ARG A C 1
ATOM 1484 O O . ARG A 1 188 ? 10.056 7.535 10.889 1.00 94.75 188 ARG A O 1
ATOM 1491 N N . SER A 1 189 ? 8.044 7.017 11.727 1.00 95.62 189 SER A N 1
ATOM 1492 C CA . SER A 1 189 ? 7.305 7.184 10.469 1.00 95.62 189 SER A CA 1
ATOM 1493 C C . SER A 1 189 ? 5.832 7.495 10.750 1.00 95.62 189 SER A C 1
ATOM 1495 O O . SER A 1 189 ? 5.295 6.959 11.719 1.00 95.62 189 SER A O 1
ATOM 1497 N N . PRO A 1 190 ? 5.137 8.272 9.899 1.00 97.00 190 PRO A N 1
ATOM 1498 C CA . PRO A 1 190 ? 3.704 8.546 10.058 1.00 97.00 190 PRO A CA 1
ATOM 1499 C C . PRO A 1 190 ? 2.807 7.306 9.910 1.00 97.00 190 PRO A C 1
ATOM 1501 O O . PRO A 1 190 ? 1.602 7.387 10.121 1.00 97.00 190 PRO A O 1
ATOM 1504 N N . VAL A 1 191 ? 3.373 6.154 9.549 1.00 96.31 191 VAL A N 1
ATOM 1505 C CA . VAL A 1 191 ? 2.659 4.871 9.426 1.00 96.31 191 VAL A CA 1
ATOM 1506 C C . VAL A 1 191 ? 3.166 3.815 10.410 1.00 96.31 191 VAL A C 1
ATOM 1508 O O . VAL A 1 191 ? 2.871 2.632 10.277 1.00 96.31 191 VAL A O 1
ATOM 1511 N N . HIS A 1 192 ? 3.996 4.230 11.363 1.00 97.12 192 HIS A N 1
ATOM 1512 C CA . HIS A 1 192 ? 4.510 3.397 12.438 1.00 97.12 192 HIS A CA 1
ATOM 1513 C C . HIS A 1 192 ? 3.847 3.860 13.728 1.00 97.12 192 HIS A C 1
ATOM 1515 O O . HIS A 1 192 ? 4.318 4.795 14.370 1.00 97.12 192 HIS A O 1
ATOM 1521 N N . TYR A 1 193 ? 2.700 3.265 14.037 1.00 97.94 193 TYR A N 1
ATOM 1522 C CA . TYR A 1 193 ? 1.828 3.714 15.116 1.00 97.94 193 TYR A CA 1
ATOM 1523 C C . TYR A 1 193 ? 2.248 3.161 16.479 1.00 97.94 193 TYR A C 1
ATOM 1525 O O . TYR A 1 193 ? 3.019 2.206 16.564 1.00 97.94 193 TYR A O 1
ATOM 1533 N N . VAL A 1 194 ? 1.689 3.737 17.541 1.00 97.94 194 VAL A N 1
ATOM 1534 C CA . VAL A 1 194 ? 1.756 3.180 18.902 1.00 97.94 194 VAL A CA 1
ATOM 1535 C C . VAL A 1 194 ? 1.127 1.789 18.988 1.00 97.94 194 VAL A C 1
ATOM 1537 O O . VAL A 1 194 ? 0.208 1.465 18.239 1.00 97.94 194 VAL A O 1
ATOM 1540 N N . GLU A 1 195 ? 1.570 0.974 19.948 1.00 97.50 195 GLU A N 1
ATOM 1541 C CA . GLU A 1 195 ? 1.087 -0.406 20.115 1.00 97.50 195 GLU A CA 1
ATOM 1542 C C . GLU A 1 195 ? -0.448 -0.507 20.235 1.00 97.50 195 GLU A C 1
ATOM 1544 O O . GLU A 1 195 ? -1.070 -1.400 19.652 1.00 97.50 195 GLU A O 1
ATOM 1549 N N . GLU A 1 196 ? -1.065 0.453 20.928 1.00 98.12 196 GLU A N 1
ATOM 1550 C CA . GLU A 1 196 ? -2.515 0.532 21.137 1.00 98.12 196 GLU A CA 1
ATOM 1551 C C . GLU A 1 196 ? -3.307 0.594 19.816 1.00 98.12 196 GLU A C 1
ATOM 1553 O O . GLU A 1 196 ? -4.413 0.055 19.727 1.00 98.12 196 GLU A O 1
ATOM 1558 N N . TYR A 1 197 ? -2.730 1.194 18.765 1.00 98.44 197 TYR A N 1
ATOM 1559 C CA . TYR A 1 197 ? -3.319 1.220 17.424 1.00 98.44 197 TYR A CA 1
ATOM 1560 C C . TYR A 1 197 ? -3.499 -0.199 16.883 1.00 98.44 197 TYR A C 1
ATOM 1562 O O . TYR A 1 197 ? -4.583 -0.564 16.427 1.00 98.44 197 TYR A O 1
ATOM 1570 N N . TYR A 1 198 ? -2.441 -1.013 16.954 1.00 97.38 198 TYR A N 1
ATOM 1571 C CA . TYR A 1 198 ? -2.442 -2.364 16.398 1.00 97.38 198 TYR A CA 1
ATOM 1572 C C . TYR A 1 198 ? -3.352 -3.297 17.195 1.00 97.38 198 TYR A C 1
ATOM 1574 O O . TYR A 1 198 ? -4.103 -4.061 16.594 1.00 97.38 198 TYR A O 1
ATOM 1582 N N . ARG A 1 199 ? -3.345 -3.200 18.532 1.00 98.12 199 ARG A N 1
ATOM 1583 C CA . ARG A 1 199 ? -4.273 -3.960 19.389 1.00 98.12 199 ARG A CA 1
ATOM 1584 C C . ARG A 1 199 ? -5.728 -3.619 19.065 1.00 98.12 199 ARG A C 1
ATOM 1586 O O . ARG A 1 199 ? -6.531 -4.515 18.829 1.00 98.12 199 ARG A O 1
ATOM 1593 N N . THR A 1 200 ? -6.038 -2.329 18.936 1.00 98.38 200 THR A N 1
ATOM 1594 C CA . THR A 1 200 ? -7.386 -1.873 18.565 1.00 98.38 200 THR A CA 1
ATOM 1595 C C . THR A 1 200 ? -7.787 -2.339 17.165 1.00 98.38 200 THR A C 1
ATOM 1597 O O . THR A 1 200 ? -8.934 -2.723 16.950 1.00 98.38 200 THR A O 1
ATOM 1600 N N . PHE A 1 201 ? -6.865 -2.324 16.196 1.00 97.88 201 PHE A N 1
ATOM 1601 C CA . PHE A 1 201 ? -7.135 -2.847 14.857 1.00 97.88 201 PHE A CA 1
ATOM 1602 C C . PHE A 1 201 ? -7.500 -4.336 14.887 1.00 97.88 201 PHE A C 1
ATOM 1604 O O . PHE A 1 201 ? -8.471 -4.720 14.239 1.00 97.88 201 PHE A O 1
ATOM 1611 N N . LEU A 1 202 ? -6.772 -5.152 15.657 1.00 96.88 202 LEU A N 1
ATOM 1612 C CA . LEU A 1 202 ? -7.056 -6.583 15.802 1.00 96.88 202 LEU A CA 1
ATOM 1613 C C . LEU A 1 202 ? -8.439 -6.827 16.427 1.00 96.88 202 LEU A C 1
ATOM 1615 O O . LEU A 1 202 ? -9.226 -7.580 15.863 1.00 96.88 202 LEU A O 1
ATOM 1619 N N . ASP A 1 203 ? -8.793 -6.109 17.497 1.00 97.31 203 ASP A N 1
ATOM 1620 C CA . ASP A 1 203 ? -10.126 -6.210 18.112 1.00 97.31 203 ASP A CA 1
ATOM 1621 C C . ASP A 1 203 ? -11.254 -5.850 17.129 1.00 97.31 203 ASP A C 1
ATOM 1623 O O . ASP A 1 203 ? -12.330 -6.457 17.124 1.00 97.31 203 A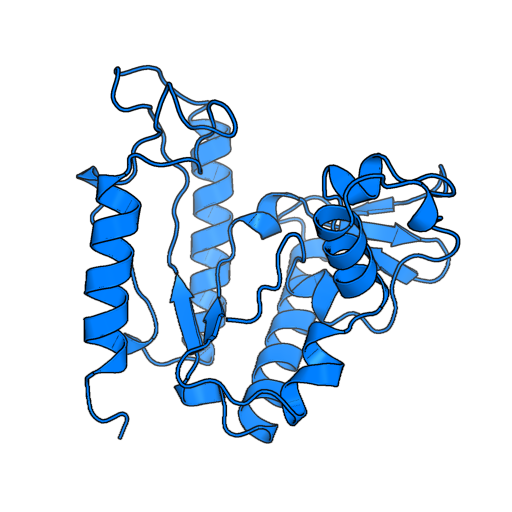SP A O 1
ATOM 1627 N N . LEU A 1 204 ? -11.039 -4.827 16.296 1.00 96.81 204 LEU A N 1
ATOM 1628 C CA . LEU A 1 204 ? -12.004 -4.420 15.275 1.00 96.81 204 LEU A CA 1
ATOM 1629 C C . LEU A 1 204 ? -12.084 -5.433 14.127 1.00 96.81 204 LEU A C 1
ATOM 1631 O O . LEU A 1 204 ? -13.178 -5.676 13.613 1.00 96.81 204 LEU A O 1
ATOM 1635 N N . LEU A 1 205 ? -10.954 -6.027 13.741 1.00 95.88 205 LEU A N 1
ATOM 1636 C CA . LEU A 1 205 ? -10.885 -7.080 12.734 1.00 95.88 205 LEU A CA 1
ATOM 1637 C C . LEU A 1 205 ? -11.657 -8.324 13.191 1.00 95.88 205 LEU A C 1
ATOM 1639 O O . LEU A 1 205 ? -12.482 -8.838 12.434 1.00 95.88 205 LEU A O 1
ATOM 1643 N N . ASP A 1 206 ? -11.476 -8.755 14.438 1.00 94.00 206 ASP A N 1
ATOM 1644 C CA . ASP A 1 206 ? -12.211 -9.885 15.018 1.00 94.00 206 ASP A CA 1
ATOM 1645 C C . ASP A 1 206 ? -13.725 -9.631 14.987 1.00 94.00 206 ASP A C 1
ATOM 1647 O O . ASP A 1 206 ? -14.506 -10.470 14.537 1.00 94.00 206 ASP A O 1
ATOM 1651 N N . ARG A 1 207 ? -14.171 -8.424 15.354 1.00 92.38 207 ARG A N 1
ATOM 1652 C CA . ARG A 1 207 ? -15.596 -8.046 15.273 1.00 92.38 207 ARG A CA 1
ATOM 1653 C C . ARG A 1 207 ? -16.132 -8.040 13.841 1.00 92.38 207 ARG A C 1
ATOM 1655 O O . ARG A 1 207 ? -17.251 -8.503 13.611 1.00 92.38 207 ARG A O 1
ATOM 1662 N N . ALA A 1 208 ? -15.356 -7.522 12.888 1.00 90.69 208 ALA A N 1
ATOM 1663 C CA . ALA A 1 208 ? -15.737 -7.469 11.475 1.00 90.69 208 ALA A CA 1
ATOM 1664 C C . ALA A 1 208 ? -15.859 -8.870 10.849 1.00 90.69 208 ALA A C 1
ATOM 1666 O O . ALA A 1 208 ? -16.586 -9.066 9.876 1.00 90.69 208 ALA A O 1
ATOM 1667 N N . THR A 1 209 ? -15.162 -9.853 11.418 1.00 89.19 209 THR A N 1
ATOM 1668 C CA . THR A 1 209 ? -15.056 -11.215 10.884 1.00 89.19 209 THR A CA 1
ATOM 1669 C C . THR A 1 209 ? -15.924 -12.230 11.637 1.00 89.19 209 THR A C 1
ATOM 1671 O O . THR A 1 209 ? -16.270 -13.254 11.057 1.00 89.19 209 THR A O 1
ATOM 1674 N N . ALA A 1 210 ? -16.364 -11.920 12.863 1.00 81.44 210 ALA A N 1
ATOM 1675 C CA . ALA A 1 210 ? -17.242 -12.762 13.683 1.00 81.44 210 ALA A CA 1
ATOM 1676 C C . ALA A 1 210 ? -18.743 -12.693 13.324 1.00 81.44 210 ALA A C 1
ATOM 1678 O O . ALA A 1 210 ? -19.513 -13.566 13.729 1.00 81.44 210 ALA A O 1
ATOM 1679 N N . SER A 1 211 ? -19.200 -11.668 12.594 1.00 57.62 211 SER A N 1
ATOM 1680 C CA . SER A 1 211 ? -20.604 -11.602 12.153 1.00 57.62 211 SER A CA 1
ATOM 1681 C C . SER A 1 211 ? -20.868 -12.611 11.028 1.00 57.62 211 SER A C 1
ATOM 1683 O O . SER A 1 211 ? -20.034 -12.711 10.127 1.00 57.62 211 SER A O 1
ATOM 1685 N N . PRO A 1 212 ? -22.022 -13.315 11.007 1.00 52.34 212 PRO A N 1
ATOM 1686 C CA . PRO A 1 212 ? -22.381 -14.157 9.874 1.00 52.34 212 PRO A CA 1
ATOM 1687 C C . PRO A 1 212 ? -22.435 -13.278 8.627 1.00 52.34 212 PRO A C 1
ATOM 1689 O O . PRO A 1 212 ? -23.307 -12.412 8.506 1.00 52.34 212 PRO A O 1
ATOM 1692 N N . ARG A 1 213 ? -21.462 -13.466 7.734 1.00 55.84 213 ARG A N 1
ATOM 1693 C CA . ARG A 1 213 ? -21.439 -12.824 6.422 1.00 55.84 213 ARG A CA 1
ATOM 1694 C C . ARG A 1 213 ? -22.615 -13.429 5.650 1.00 55.84 213 ARG A C 1
ATOM 1696 O O . ARG A 1 213 ? -22.620 -14.632 5.404 1.00 55.84 213 ARG A O 1
ATOM 1703 N N . ARG A 1 214 ? -23.673 -12.632 5.478 1.00 41.38 214 ARG A N 1
ATOM 1704 C CA . ARG A 1 214 ? -24.936 -13.038 4.844 1.00 41.38 214 ARG A CA 1
ATOM 1705 C C . ARG A 1 214 ? -24.811 -13.056 3.335 1.00 41.38 214 ARG A C 1
ATOM 1707 O O . ARG A 1 214 ? -24.164 -12.122 2.822 1.00 41.38 214 ARG A O 1
#

Sequence (214 aa):
MDYYARSSLASAFADHGLQGVETSTIPSPFQRRMVDRDLGKHFWRDLADVQADVIVVDLVDERYGLLVDDRSGVGTPSAELLRADGISPDLHRVVPGSIDFLMAWEAGRRRFMAEARAAGLADRIVVHQARWAERCADGTQFDYQASADANHLLEYMYGRLRQDLAPNQFVRVPAHLVVGDPDHRWGRSPVHYVEEYYRTFLDLLDRATASPRR

Nearest PDB structures (foldseek):
  3dt8-assembly1_A  TM=4.638E-01  e=3.453E-01  Bos taurus
  1bwp-assembly1_A-2  TM=4.677E-01  e=3.884E-01  Bos taurus

pLDDT: mean 93.81, std 7.52, range [41.38, 98.62]

Solvent-accessible surface area (backbone atoms only — not comparable to full-atom values): 11791 Å² total; per-residue (Å²): 138,88,85,90,55,65,48,18,58,29,26,31,57,37,96,44,23,52,72,67,58,38,50,87,70,38,82,49,68,67,54,28,52,35,43,50,36,28,31,68,26,39,65,65,72,48,44,73,74,62,87,68,88,62,42,80,45,70,66,75,53,43,72,56,24,35,33,32,40,98,82,70,12,22,30,33,60,30,78,59,50,76,66,30,44,56,62,64,91,78,50,45,74,39,52,55,79,34,71,71,37,49,52,43,31,52,51,10,48,53,50,52,54,49,53,29,48,76,52,73,41,52,89,27,44,33,35,48,58,74,60,49,12,51,29,27,76,89,65,52,69,47,64,53,67,63,24,50,54,51,37,52,50,46,54,52,54,53,56,58,50,55,78,80,44,62,79,72,32,56,47,65,67,62,72,90,46,49,24,11,20,74,81,33,95,85,48,68,40,44,81,32,53,34,70,69,36,57,54,50,41,51,58,49,48,50,58,57,64,69,53,84,84,124

Secondary structure (DSSP, 8-state):
-----S--HHHHTSSS--SS-BGGG---HHHHHHHHHHHTTHHHHHGGG---S-EEEE-GGGGG-EEE-TT--EE---TTGGGSBS--TTPEEEPTTSHHHHHHHHHHHHHHHHHHHHTT-GGGEEEE-----SBBTTSPBP-HHHHHHHHHH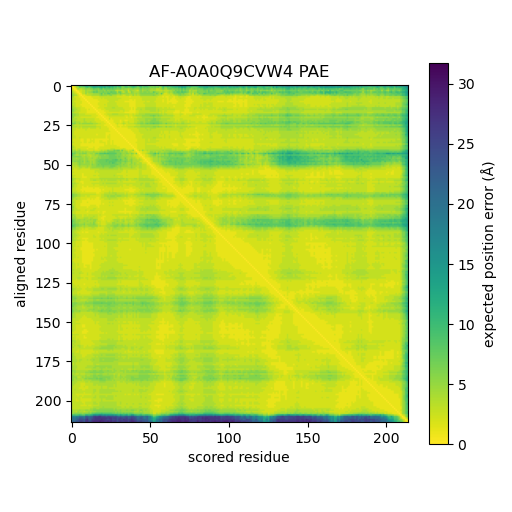HHHHHHHHTTTS-GGGEE---GGG--B-TT-TT-S-TT-B-HHHHHHHHHHHHHHHHS---